Protein AF-0000000068220834 (afdb_homodimer)

pLDDT: mean 83.49, std 21.62, range [29.55, 98.81]

Sequence (216 aa):
MVLSLSLLPVWGQAASFDCQKARLSTEKQICAVRSLNDADVKLATTYRIVLKAVPMGTRGAEQETQVQWLQQRNRCGSNSACIAKMYQNRQVHLDNIIQCRVLSQGAFMVLSLSLLPVWGQAASFDCQKARLSTEKQICAVRSLNDADVKLATTYRIVLKAVPMGTRGAEQETQVQWLQQRNRCGSNSACIAKMYQNRQVHLDNIIQCRVLSQGAF

Structure (mmCIF, N/CA/C/O backbone):
data_AF-0000000068220834-model_v1
#
loop_
_entity.id
_entity.type
_entity.pdbx_description
1 polymer 'Lysozyme inhibitor LprI N-terminal domain-containing protein'
#
loop_
_atom_site.group_PDB
_atom_site.id
_atom_site.type_symbol
_atom_site.label_atom_id
_atom_site.label_alt_id
_atom_site.label_comp_id
_atom_site.label_asym_id
_atom_site.label_entity_id
_atom_site.label_seq_id
_atom_site.pdbx_PDB_ins_code
_atom_site.Cartn_x
_atom_site.Cartn_y
_atom_site.Cartn_z
_atom_site.occupancy
_atom_site.B_iso_or_equiv
_atom_site.auth_seq_id
_atom_site.auth_comp_id
_atom_site.auth_asym_id
_atom_site.auth_atom_id
_atom_site.pdbx_PDB_model_num
ATOM 1 N N . MET A 1 1 ? -11.398 -14.805 42.312 1 40.38 1 MET A N 1
ATOM 2 C CA . MET A 1 1 ? -12.117 -14.711 41.031 1 40.38 1 MET A CA 1
ATOM 3 C C . MET A 1 1 ? -11.273 -14 39.969 1 40.38 1 MET A C 1
ATOM 5 O O . MET A 1 1 ? -11.047 -12.789 40.062 1 40.38 1 MET A O 1
ATOM 9 N N . VAL A 1 2 ? -10.281 -14.773 39.344 1 38.72 2 VAL A N 1
ATOM 10 C CA . VAL A 1 2 ? -9.148 -14.297 38.562 1 38.72 2 VAL A CA 1
ATOM 11 C C . VAL A 1 2 ? -9.633 -13.844 37.188 1 38.72 2 VAL A C 1
ATOM 13 O O . VAL A 1 2 ? -10.266 -14.609 36.438 1 38.72 2 VAL A O 1
ATOM 16 N N . LEU A 1 3 ? -9.914 -12.508 36.969 1 40.5 3 LEU A N 1
ATOM 17 C CA . LEU A 1 3 ? -10.352 -11.867 35.75 1 40.5 3 LEU A CA 1
ATOM 18 C C . LEU A 1 3 ? -9.344 -12.094 34.625 1 40.5 3 LEU A C 1
ATOM 20 O O . LEU A 1 3 ? -8.203 -11.641 34.719 1 40.5 3 LEU A O 1
ATOM 24 N N . SER A 1 4 ? -9.391 -13.289 33.875 1 44.56 4 SER A N 1
ATOM 25 C CA . SER A 1 4 ? -8.547 -13.594 32.75 1 44.56 4 SER A CA 1
ATOM 26 C C . SER A 1 4 ? -8.75 -12.586 31.609 1 44.56 4 SER A C 1
ATOM 28 O O . SER A 1 4 ? -9.844 -12.492 31.047 1 44.56 4 SER A O 1
ATOM 30 N N . LEU A 1 5 ? -8.156 -11.43 31.656 1 42.94 5 LEU A N 1
ATOM 31 C CA . LEU A 1 5 ? -8.133 -10.477 30.547 1 42.94 5 LEU A CA 1
ATOM 32 C C . LEU A 1 5 ? -7.586 -11.117 29.281 1 42.94 5 LEU A C 1
ATOM 34 O O . LEU A 1 5 ? -6.391 -11.414 29.203 1 42.94 5 LEU A O 1
ATOM 38 N N . SER A 1 6 ? -8.391 -12 28.625 1 40 6 SER A N 1
ATOM 39 C CA . SER A 1 6 ? -7.973 -12.594 27.359 1 40 6 SER A CA 1
ATOM 40 C C . SER A 1 6 ? -7.629 -11.531 26.328 1 40 6 SER A C 1
ATOM 42 O O . SER A 1 6 ? -8.461 -10.688 26 1 40 6 SER A O 1
ATOM 44 N N . LEU A 1 7 ? -6.41 -11.102 26.234 1 38.12 7 LEU A N 1
ATOM 45 C CA . LEU A 1 7 ? -5.898 -10.258 25.156 1 38.12 7 LEU A CA 1
ATOM 46 C C . LEU A 1 7 ? -6.234 -10.852 23.797 1 38.12 7 LEU A C 1
ATOM 48 O O . LEU A 1 7 ? -5.746 -11.93 23.438 1 38.12 7 LEU A O 1
ATOM 52 N N . LEU A 1 8 ? -7.484 -10.672 23.406 1 34.03 8 LEU A N 1
ATOM 53 C CA . LEU A 1 8 ? -7.809 -11.055 22.047 1 34.03 8 LEU A CA 1
ATOM 54 C C . LEU A 1 8 ? -6.797 -10.469 21.062 1 34.03 8 LEU A C 1
ATOM 56 O O . LEU A 1 8 ? -6.355 -9.328 21.219 1 34.03 8 LEU A O 1
ATOM 60 N N . PRO A 1 9 ? -6.062 -11.258 20.281 1 36.19 9 PRO A N 1
ATOM 61 C CA . PRO A 1 9 ? -5.195 -10.727 19.219 1 36.19 9 PRO A CA 1
ATOM 62 C C . PRO A 1 9 ? -5.918 -9.75 18.297 1 36.19 9 PRO A C 1
ATOM 64 O O . PRO A 1 9 ? -7.062 -9.992 17.906 1 36.19 9 PRO A O 1
ATOM 67 N N . VAL A 1 10 ? -5.715 -8.469 18.562 1 32.84 10 VAL A N 1
ATOM 68 C CA . VAL A 1 10 ? -6.094 -7.422 17.625 1 32.84 10 VAL A CA 1
ATOM 69 C C . VAL A 1 10 ? -5.664 -7.809 16.203 1 32.84 10 VAL A C 1
ATOM 71 O O . VAL A 1 10 ? -4.473 -7.98 15.938 1 32.84 10 VAL A O 1
ATOM 74 N N . TRP A 1 11 ? -6.352 -8.672 15.539 1 30.11 11 TRP A N 1
ATOM 75 C CA . TRP A 1 11 ? -6.199 -8.922 14.109 1 30.11 11 TRP A CA 1
ATOM 76 C C . TRP A 1 11 ? -5.707 -7.676 13.391 1 30.11 11 TRP A C 1
ATOM 78 O O . TRP A 1 11 ? -5.703 -6.582 13.961 1 30.11 11 TRP A O 1
ATOM 88 N N . GLY A 1 12 ? -6.059 -7.641 11.961 1 33 12 GLY A N 1
ATOM 89 C CA . GLY A 1 12 ? -5.637 -7.09 10.68 1 33 12 GLY A CA 1
ATOM 90 C C . GLY A 1 12 ? -5.797 -5.586 10.594 1 33 12 GLY A C 1
ATOM 91 O O . GLY A 1 12 ? -6.891 -5.09 10.312 1 33 12 GLY A O 1
ATOM 92 N N . GLN A 1 13 ? -5.262 -4.922 11.43 1 35.72 13 GLN A N 1
ATOM 93 C CA . GLN A 1 13 ? -5.395 -3.477 11.273 1 35.72 13 GLN A CA 1
ATOM 94 C C . GLN A 1 13 ? -5.219 -3.061 9.82 1 35.72 13 GLN A C 1
ATOM 96 O O . GLN A 1 13 ? -4.199 -3.369 9.195 1 35.72 13 GLN A O 1
ATOM 101 N N . ALA A 1 14 ? -6.449 -3.166 8.938 1 42.25 14 ALA A N 1
ATOM 102 C CA . ALA A 1 14 ? -6.84 -2.807 7.574 1 42.25 14 ALA A CA 1
ATOM 103 C C . ALA A 1 14 ? -6.156 -1.519 7.129 1 42.25 14 ALA A C 1
ATOM 105 O O . ALA A 1 14 ? -5.508 -1.482 6.082 1 42.25 14 ALA A O 1
ATOM 106 N N . ALA A 1 15 ? -6.844 -0.318 7.426 1 50.06 15 ALA A N 1
ATOM 107 C CA . ALA A 1 15 ? -6.293 0.988 7.07 1 50.06 15 ALA A CA 1
ATOM 108 C C . ALA A 1 15 ? -4.977 1.244 7.801 1 50.06 15 ALA A C 1
ATOM 110 O O . ALA A 1 15 ? -4.641 0.537 8.75 1 50.06 15 ALA A O 1
ATOM 111 N N . SER A 1 16 ? -4.09 2.027 7.125 1 64.81 16 SER A N 1
ATOM 112 C CA . SER A 1 16 ? -2.889 2.352 7.887 1 64.81 16 SER A CA 1
ATOM 113 C C . SER A 1 16 ? -3.205 2.549 9.367 1 64.81 16 SER A C 1
ATOM 115 O O . SER A 1 16 ? -2.312 2.48 10.211 1 64.81 16 SER A O 1
ATOM 117 N N . PHE A 1 17 ? -4.648 2.674 9.633 1 71.81 17 PHE A N 1
ATOM 118 C CA . PHE A 1 17 ? -5.094 2.764 11.023 1 71.81 17 PHE A CA 1
ATOM 119 C C . PHE A 1 17 ? -6.336 1.909 11.25 1 71.81 17 PHE A C 1
ATOM 121 O O . PHE A 1 17 ? -6.945 1.428 10.289 1 71.81 17 PHE A O 1
ATOM 128 N N . ASP A 1 18 ? -6.621 1.638 12.508 1 80.44 18 ASP A N 1
ATOM 129 C CA . ASP A 1 18 ? -7.785 0.854 12.914 1 80.44 18 ASP A CA 1
ATOM 130 C C . ASP A 1 18 ? -9.07 1.674 12.789 1 80.44 18 ASP A C 1
ATOM 132 O O . ASP A 1 18 ? -9.32 2.564 13.602 1 80.44 18 ASP A O 1
ATOM 136 N N . CYS A 1 19 ? -9.883 1.25 11.859 1 87.62 19 CYS A N 1
ATOM 137 C CA . CYS A 1 19 ? -11.102 2.002 11.586 1 87.62 19 CYS A CA 1
ATOM 138 C C . CYS A 1 19 ? -12.07 1.912 12.766 1 87.62 19 CYS A C 1
ATOM 140 O O . CYS A 1 19 ? -12.93 2.781 12.93 1 87.62 19 CYS A O 1
ATOM 142 N N . GLN A 1 20 ? -12.008 0.888 13.547 1 83.12 20 GLN A N 1
ATOM 143 C CA . GLN A 1 20 ? -12.883 0.734 14.703 1 83.12 20 GLN A CA 1
ATOM 144 C C . GLN A 1 20 ? -12.547 1.76 15.781 1 83.12 20 GLN A C 1
ATOM 146 O O . GLN A 1 20 ? -13.352 2.012 16.672 1 83.12 20 GLN A O 1
ATOM 151 N N . LYS A 1 21 ? -11.391 2.383 15.555 1 86.75 21 LYS A N 1
ATOM 152 C CA . LYS A 1 21 ? -10.945 3.359 16.547 1 86.75 21 LYS A CA 1
ATOM 153 C C . LYS A 1 21 ? -10.953 4.77 15.969 1 86.75 21 LYS A C 1
ATOM 155 O O . LYS A 1 21 ? -10.43 5.703 16.578 1 86.75 21 LYS A O 1
ATOM 160 N N . ALA A 1 22 ? -11.562 4.832 14.836 1 87.62 22 ALA A N 1
ATOM 161 C CA . ALA A 1 22 ? -11.578 6.137 14.18 1 87.62 22 ALA A CA 1
ATOM 162 C C . ALA A 1 22 ? -12.414 7.141 14.984 1 87.62 22 ALA A C 1
ATOM 164 O O . ALA A 1 22 ? -13.562 6.863 15.328 1 87.62 22 ALA A O 1
ATOM 165 N N . ARG A 1 23 ? -11.875 8.297 15.344 1 90 23 ARG A N 1
ATOM 166 C CA . ARG A 1 23 ? -12.57 9.305 16.125 1 90 23 ARG A CA 1
ATOM 167 C C . ARG A 1 23 ? -12.734 10.602 15.336 1 90 23 ARG A C 1
ATOM 169 O O . ARG A 1 23 ? -13.805 11.219 15.367 1 90 23 ARG A O 1
ATOM 176 N N . LEU A 1 24 ? -11.672 10.969 14.57 1 94.75 24 LEU A N 1
ATOM 177 C CA . LEU A 1 24 ? -11.727 12.195 13.781 1 94.75 24 LEU A CA 1
ATOM 178 C C . LEU A 1 24 ? -12.625 12.023 12.562 1 94.75 24 LEU A C 1
ATOM 180 O O . LEU A 1 24 ? -12.711 10.93 12 1 94.75 24 LEU A O 1
ATOM 184 N N . SER A 1 25 ? -13.32 13.094 12.203 1 96.69 25 SER A N 1
ATOM 185 C CA . SER A 1 25 ? -14.18 13.055 11.023 1 96.69 25 SER A CA 1
ATOM 186 C C . SER A 1 25 ? -13.406 12.609 9.789 1 96.69 25 SER A C 1
ATOM 188 O O . SER A 1 25 ? -13.938 11.883 8.945 1 96.69 25 SER A O 1
ATOM 190 N N . THR A 1 26 ? -12.164 13.047 9.68 1 97.25 26 THR A N 1
ATOM 191 C CA . THR A 1 26 ? -11.328 12.664 8.555 1 97.25 26 THR A CA 1
ATOM 192 C C . THR A 1 26 ? -11.102 11.156 8.539 1 97.25 26 THR A C 1
ATOM 194 O O . THR A 1 26 ? -11.242 10.508 7.496 1 97.25 26 THR A O 1
ATOM 197 N N . GLU A 1 27 ? -10.773 10.594 9.68 1 95.06 27 GLU A N 1
ATOM 198 C CA . GLU A 1 27 ? -10.531 9.156 9.781 1 95.06 27 GLU A CA 1
ATOM 199 C C . GLU A 1 27 ? -11.789 8.359 9.453 1 95.06 27 GLU A C 1
ATOM 201 O O . GLU A 1 27 ? -11.727 7.34 8.758 1 95.06 27 GLU A O 1
ATOM 206 N N . LYS A 1 28 ? -12.914 8.773 9.93 1 96 28 LYS A N 1
ATOM 207 C CA . LYS A 1 28 ? -14.18 8.117 9.625 1 96 28 LYS A CA 1
ATOM 208 C C . LYS A 1 28 ? -14.469 8.148 8.125 1 96 28 LYS A C 1
ATOM 210 O O . LYS A 1 28 ? -14.938 7.156 7.555 1 96 28 LYS A O 1
ATOM 215 N N . GLN A 1 29 ? -14.203 9.312 7.555 1 96.25 29 GLN A N 1
ATOM 216 C CA . GLN A 1 29 ? -14.43 9.445 6.121 1 96.25 29 GLN A CA 1
ATOM 217 C C . GLN A 1 29 ? -13.484 8.531 5.332 1 96.25 29 GLN A C 1
ATOM 219 O O . GLN A 1 29 ? -13.898 7.914 4.348 1 96.25 29 GLN A O 1
ATOM 224 N N . ILE A 1 30 ? -12.227 8.445 5.723 1 96.12 30 ILE A N 1
ATOM 225 C CA . ILE A 1 30 ? -11.258 7.555 5.098 1 96.12 30 ILE A CA 1
ATOM 226 C C . ILE A 1 30 ? -11.75 6.113 5.191 1 96.12 30 ILE A C 1
ATOM 228 O O . ILE A 1 30 ? -11.68 5.363 4.215 1 96.12 30 ILE A O 1
ATOM 232 N N . CYS A 1 31 ? -12.289 5.793 6.305 1 94.5 31 CYS A N 1
ATOM 233 C CA . CYS A 1 31 ? -12.781 4.441 6.52 1 94.5 31 CYS A CA 1
ATOM 234 C C . CYS A 1 31 ? -14.023 4.176 5.672 1 94.5 31 CYS A C 1
ATOM 236 O O . CYS A 1 31 ? -14.258 3.043 5.25 1 94.5 31 CYS A O 1
ATOM 238 N N . ALA A 1 32 ? -14.773 5.16 5.398 1 92.69 32 ALA A N 1
ATOM 239 C CA . ALA A 1 32 ? -16.078 5.008 4.742 1 92.69 32 ALA A CA 1
ATOM 240 C C . ALA A 1 32 ? -15.914 4.965 3.223 1 92.69 32 ALA A C 1
ATOM 242 O O . ALA A 1 32 ? -16.781 4.453 2.516 1 92.69 32 ALA A O 1
ATOM 243 N N . VAL A 1 33 ? -14.859 5.559 2.758 1 93.44 33 VAL A N 1
ATOM 244 C CA . VAL A 1 33 ? -14.656 5.688 1.319 1 93.44 33 VAL A CA 1
ATOM 245 C C . VAL A 1 33 ? -13.484 4.809 0.888 1 93.44 33 VAL A C 1
ATOM 247 O O . VAL A 1 33 ? -12.336 5.062 1.261 1 93.44 33 VAL A O 1
ATOM 250 N N . ARG A 1 34 ? -13.773 3.91 0.079 1 91.5 34 ARG A N 1
ATOM 251 C CA . ARG A 1 34 ? -12.789 2.9 -0.289 1 91.5 34 ARG A CA 1
ATOM 252 C C . ARG A 1 34 ? -11.555 3.543 -0.913 1 91.5 34 ARG A C 1
ATOM 254 O O . ARG A 1 34 ? -10.422 3.176 -0.584 1 91.5 34 ARG A O 1
ATOM 261 N N . SER A 1 35 ? -11.797 4.438 -1.859 1 93.19 35 SER A N 1
ATOM 262 C CA . SER A 1 35 ? -10.664 5.043 -2.549 1 93.19 35 SER A CA 1
ATOM 263 C C . SER A 1 35 ? -9.773 5.812 -1.578 1 93.19 35 SER A C 1
ATOM 265 O O . SER A 1 35 ? -8.555 5.883 -1.763 1 93.19 35 SER A O 1
ATOM 267 N N . LEU A 1 36 ? -10.336 6.398 -0.595 1 95.25 36 LEU A N 1
ATOM 268 C CA . LEU A 1 36 ? -9.555 7.09 0.427 1 95.25 36 LEU A CA 1
ATOM 269 C C . LEU A 1 36 ? -8.812 6.094 1.311 1 95.25 36 LEU A C 1
ATOM 271 O O . LEU A 1 36 ? -7.66 6.316 1.673 1 95.25 36 LEU A O 1
ATOM 275 N N . ASN A 1 37 ? -9.492 5.008 1.647 1 94.5 37 ASN A N 1
ATOM 276 C CA . ASN A 1 37 ? -8.82 3.939 2.383 1 94.5 37 ASN A CA 1
ATOM 277 C C . ASN A 1 37 ? -7.625 3.391 1.608 1 94.5 37 ASN A C 1
ATOM 279 O O . ASN A 1 37 ? -6.559 3.17 2.18 1 94.5 37 ASN A O 1
ATOM 283 N N . ASP A 1 38 ? -7.809 3.176 0.365 1 95.06 38 ASP A N 1
ATOM 284 C CA . ASP A 1 38 ? -6.723 2.676 -0.473 1 95.06 38 ASP A CA 1
ATOM 285 C C . ASP A 1 38 ? -5.551 3.652 -0.496 1 95.06 38 ASP A C 1
ATOM 287 O O . ASP A 1 38 ? -4.391 3.24 -0.413 1 95.06 38 ASP A O 1
ATOM 291 N N . ALA A 1 39 ? -5.887 4.922 -0.657 1 96.06 39 ALA A N 1
ATOM 292 C CA . ALA A 1 39 ? -4.844 5.945 -0.647 1 96.06 39 ALA A CA 1
ATOM 293 C C . ALA A 1 39 ? -4.098 5.949 0.683 1 96.06 39 ALA A C 1
ATOM 295 O O . ALA A 1 39 ? -2.879 6.152 0.717 1 96.06 39 ALA A O 1
ATOM 296 N N . ASP A 1 40 ? -4.801 5.703 1.69 1 96.19 40 ASP A N 1
ATOM 297 C CA . ASP A 1 40 ? -4.207 5.652 3.023 1 96.19 40 ASP A CA 1
ATOM 298 C C . ASP A 1 40 ? -3.238 4.48 3.146 1 96.19 40 ASP A C 1
ATOM 300 O O . ASP A 1 40 ? -2.115 4.645 3.627 1 96.19 40 ASP A O 1
ATOM 304 N N . VAL A 1 41 ? -3.654 3.344 2.732 1 95.81 41 VAL A N 1
ATOM 305 C CA . VAL A 1 41 ? -2.828 2.145 2.816 1 95.81 41 VAL A CA 1
ATOM 306 C C . VAL A 1 41 ? -1.61 2.293 1.905 1 95.81 41 VAL A C 1
ATOM 308 O O . VAL A 1 41 ? -0.491 1.951 2.295 1 95.81 41 VAL A O 1
ATOM 311 N N . LYS A 1 42 ? -1.853 2.783 0.729 1 96.94 42 LYS A N 1
ATOM 312 C CA . LYS A 1 42 ? -0.749 3.025 -0.196 1 96.94 42 LYS A CA 1
ATOM 313 C C . LYS A 1 42 ? 0.289 3.959 0.417 1 96.94 42 LYS A C 1
ATOM 315 O O . LYS A 1 42 ? 1.487 3.67 0.388 1 96.94 42 LYS A O 1
ATOM 320 N N . LEU A 1 43 ? -0.134 5.039 0.95 1 97.5 43 LEU A N 1
ATOM 321 C CA . LEU A 1 43 ? 0.761 6.031 1.531 1 97.5 43 LEU A CA 1
ATOM 322 C C . LEU A 1 43 ? 1.513 5.457 2.727 1 97.5 43 LEU A C 1
ATOM 324 O O . LEU A 1 43 ? 2.727 5.637 2.848 1 97.5 43 LEU A O 1
ATOM 328 N N . ALA A 1 44 ? 0.757 4.824 3.611 1 96.69 44 ALA A N 1
ATOM 329 C CA . ALA A 1 44 ? 1.386 4.238 4.793 1 96.69 44 ALA A CA 1
ATOM 330 C C . ALA A 1 44 ? 2.463 3.23 4.402 1 96.69 44 ALA A C 1
ATOM 332 O O . ALA A 1 44 ? 3.533 3.188 5.012 1 96.69 44 ALA A O 1
ATOM 333 N N . THR A 1 45 ? 2.176 2.434 3.434 1 95.88 45 THR A N 1
ATOM 334 C CA . THR A 1 45 ? 3.121 1.434 2.951 1 95.88 45 THR A CA 1
ATOM 335 C C . THR A 1 45 ? 4.371 2.102 2.381 1 95.88 45 THR A C 1
ATOM 337 O O . THR A 1 45 ? 5.492 1.734 2.73 1 95.88 45 THR A O 1
ATOM 340 N N . THR A 1 46 ? 4.195 3.066 1.514 1 96.25 46 THR A N 1
ATOM 341 C CA . THR A 1 46 ? 5.301 3.809 0.917 1 96.25 46 THR A CA 1
ATOM 342 C C . THR A 1 46 ? 6.129 4.504 1.992 1 96.25 46 THR A C 1
ATOM 344 O O . THR A 1 46 ? 7.363 4.465 1.954 1 96.25 46 THR A O 1
ATOM 347 N N . TYR A 1 47 ? 5.453 5.141 2.947 1 96.31 47 TYR A N 1
ATOM 348 C CA . TYR A 1 47 ? 6.113 5.867 4.023 1 96.31 47 TYR A CA 1
ATOM 349 C C . TYR A 1 47 ? 7.012 4.938 4.84 1 96.31 47 TYR A C 1
ATOM 351 O O . TYR A 1 47 ? 8.148 5.289 5.16 1 96.31 47 TYR A O 1
ATOM 359 N N . ARG A 1 48 ? 6.523 3.75 5.125 1 94.62 48 ARG A N 1
ATOM 360 C CA . ARG A 1 48 ? 7.312 2.781 5.879 1 94.62 48 ARG A CA 1
ATOM 361 C C . ARG A 1 48 ? 8.578 2.395 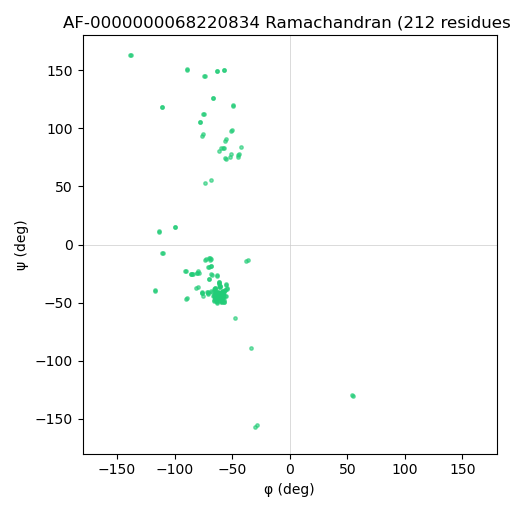5.113 1 94.62 48 ARG A C 1
ATOM 363 O O . ARG A 1 48 ? 9.648 2.25 5.707 1 94.62 48 ARG A O 1
ATOM 370 N N . ILE A 1 49 ? 8.492 2.227 3.885 1 93.12 49 ILE A N 1
ATOM 371 C CA . ILE A 1 49 ? 9.633 1.851 3.057 1 93.12 49 ILE A CA 1
ATOM 372 C C . ILE A 1 49 ? 10.602 3.025 2.951 1 93.12 49 ILE A C 1
ATOM 374 O O . ILE A 1 49 ? 11.82 2.844 3.039 1 93.12 49 ILE A O 1
ATOM 378 N N . VAL A 1 50 ? 10.086 4.234 2.771 1 93.19 50 VAL A N 1
ATOM 379 C CA . VAL A 1 50 ? 10.898 5.445 2.717 1 93.19 50 VAL A CA 1
ATOM 380 C C . VAL A 1 50 ? 11.734 5.566 3.99 1 93.19 50 VAL A C 1
ATOM 382 O O . VAL A 1 50 ? 12.93 5.871 3.93 1 93.19 50 VAL A O 1
ATOM 385 N N . LEU A 1 51 ? 11.117 5.312 5.18 1 92.19 51 LEU A N 1
ATOM 386 C CA . LEU A 1 51 ? 11.828 5.453 6.445 1 92.19 51 LEU A CA 1
ATOM 387 C C . LEU A 1 51 ? 12.992 4.473 6.527 1 92.19 51 LEU A C 1
ATOM 389 O O . LEU A 1 51 ? 14 4.75 7.184 1 92.19 51 LEU A O 1
ATOM 393 N N . LYS A 1 52 ? 12.836 3.393 5.809 1 87.25 52 LYS A N 1
ATOM 394 C CA . LYS A 1 52 ? 13.906 2.402 5.781 1 87.25 52 LYS A CA 1
ATOM 395 C C . LYS A 1 52 ? 14.961 2.764 4.738 1 87.25 52 LYS A C 1
ATOM 397 O O . LYS A 1 52 ? 16.109 2.355 4.852 1 87.25 52 LYS A O 1
ATOM 402 N N . ALA A 1 53 ? 14.602 3.488 3.752 1 84.62 53 ALA A N 1
ATOM 403 C CA . ALA A 1 53 ? 15.461 3.754 2.6 1 84.62 53 ALA A CA 1
ATOM 404 C C . ALA A 1 53 ? 16.297 5.02 2.812 1 84.62 53 ALA A C 1
ATOM 406 O O . ALA A 1 53 ? 17.328 5.207 2.162 1 84.62 53 ALA A O 1
ATOM 407 N N . VAL A 1 54 ? 15.859 5.883 3.65 1 86.69 54 VAL A N 1
ATOM 408 C CA . VAL A 1 54 ? 16.562 7.152 3.824 1 86.69 54 VAL A CA 1
ATOM 409 C C . VAL A 1 54 ? 17.641 7.008 4.898 1 86.69 54 VAL A C 1
ATOM 411 O O . VAL A 1 54 ? 17.5 6.18 5.805 1 86.69 54 VAL A O 1
ATOM 414 N N . PRO A 1 55 ? 18.734 7.855 4.73 1 85.38 55 PRO A N 1
ATOM 415 C CA . PRO A 1 55 ? 19.75 7.852 5.781 1 85.38 55 PRO A CA 1
ATOM 416 C C . PRO A 1 55 ? 19.188 8.188 7.156 1 85.38 55 PRO A C 1
ATOM 418 O O . PRO A 1 55 ? 18.25 8.984 7.266 1 85.38 55 PRO A O 1
ATOM 421 N N . MET A 1 56 ? 19.781 7.66 8.195 1 86 56 MET A N 1
ATOM 422 C CA . MET A 1 56 ? 19.344 7.863 9.578 1 86 56 MET A CA 1
ATOM 423 C C . MET A 1 56 ? 19.266 9.352 9.906 1 86 56 MET A C 1
ATOM 425 O O . MET A 1 56 ? 18.375 9.781 10.641 1 86 56 MET A O 1
ATOM 429 N N . GLY A 1 57 ? 20.188 10.094 9.312 1 89 57 GLY A N 1
ATOM 430 C CA . GLY A 1 57 ? 20.25 11.523 9.602 1 89 57 GLY A CA 1
ATOM 431 C C . GLY A 1 57 ? 19.062 12.297 9.07 1 89 57 GLY A C 1
ATOM 432 O O . GLY A 1 57 ? 18.797 13.414 9.516 1 89 57 GLY A O 1
ATOM 433 N N . THR A 1 58 ? 18.312 11.719 8.094 1 90.88 58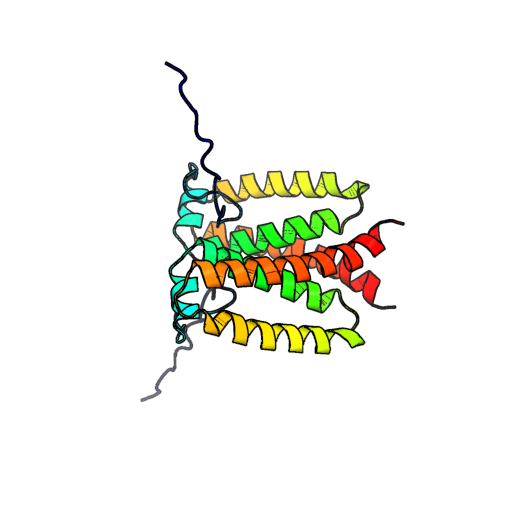 THR A N 1
ATOM 434 C CA . THR A 1 58 ? 17.188 12.43 7.488 1 90.88 58 THR A CA 1
ATOM 435 C C . THR A 1 58 ? 15.859 11.812 7.91 1 90.88 58 THR A C 1
ATOM 437 O O . THR A 1 58 ? 14.797 12.352 7.605 1 90.88 58 THR A O 1
ATOM 440 N N . ARG A 1 59 ? 15.914 10.766 8.555 1 93.69 59 ARG A N 1
ATOM 441 C CA . ARG A 1 59 ? 14.711 10.039 8.953 1 93.69 59 ARG A CA 1
ATOM 442 C C . ARG A 1 59 ? 13.844 10.883 9.875 1 93.69 59 ARG A C 1
ATOM 444 O O . ARG A 1 59 ? 12.617 10.898 9.742 1 93.69 59 ARG A O 1
ATOM 451 N N . GLY A 1 60 ? 14.469 11.547 10.844 1 94.88 60 GLY A N 1
ATOM 452 C CA . GLY A 1 60 ? 13.742 12.406 11.766 1 94.88 60 GLY A CA 1
ATOM 453 C C . GLY A 1 60 ? 12.977 13.516 11.07 1 94.88 60 GLY A C 1
ATOM 454 O O . GLY A 1 60 ? 11.828 13.797 11.414 1 94.88 60 GLY A O 1
ATOM 455 N N . ALA A 1 61 ? 13.648 14.109 10.141 1 96.06 61 ALA A N 1
ATOM 456 C CA . ALA A 1 61 ? 12.992 15.18 9.383 1 96.06 61 ALA A CA 1
ATOM 457 C C . ALA A 1 61 ? 11.781 14.656 8.633 1 96.06 61 ALA A C 1
ATOM 459 O O . ALA A 1 61 ? 10.742 15.328 8.57 1 96.06 61 ALA A O 1
ATOM 460 N N . GLU A 1 62 ? 11.938 13.461 8.039 1 95.88 62 GLU A N 1
ATOM 461 C CA . GLU A 1 62 ? 10.805 12.875 7.328 1 95.88 62 GLU A CA 1
ATOM 462 C C . GLU A 1 62 ? 9.664 12.539 8.281 1 95.88 62 GLU A C 1
ATOM 464 O O . GLU A 1 62 ? 8.492 12.695 7.938 1 95.88 62 GLU A O 1
ATOM 469 N N . GLN A 1 63 ? 10.016 12.086 9.461 1 97.56 63 GLN A N 1
ATOM 470 C CA . GLN A 1 63 ? 9.008 11.797 10.469 1 97.56 63 GLN A CA 1
ATOM 471 C C . GLN A 1 63 ? 8.273 13.062 10.891 1 97.56 63 GLN A C 1
ATOM 473 O O . GLN A 1 63 ? 7.047 13.055 11.047 1 97.56 63 GLN A O 1
ATOM 478 N N . GLU A 1 64 ? 8.969 14.141 11.094 1 97.5 64 GLU A N 1
ATOM 479 C CA . GLU A 1 64 ? 8.352 15.414 11.438 1 97.5 64 GLU A CA 1
ATOM 480 C C . GLU A 1 64 ? 7.438 15.898 10.32 1 97.5 64 GLU A C 1
ATOM 482 O O . GLU A 1 64 ? 6.328 16.375 10.578 1 97.5 64 GLU A O 1
ATOM 487 N N . THR A 1 65 ? 7.895 15.758 9.086 1 97.62 65 THR A N 1
ATOM 488 C CA . THR A 1 65 ? 7.082 16.141 7.93 1 97.62 65 THR A CA 1
ATOM 489 C C . THR A 1 65 ? 5.789 15.328 7.895 1 97.62 65 THR A C 1
ATOM 491 O O . THR A 1 65 ? 4.723 15.867 7.586 1 97.62 65 THR A O 1
ATOM 494 N N . GLN A 1 66 ? 5.898 14.039 8.172 1 97.75 66 GLN A N 1
ATOM 495 C CA . GLN A 1 66 ? 4.73 13.164 8.172 1 97.75 66 GLN A CA 1
ATOM 496 C C . GLN A 1 66 ? 3.711 13.617 9.219 1 97.75 66 GLN A C 1
ATOM 498 O O . GLN A 1 66 ? 2.51 13.664 8.938 1 97.75 66 GLN A O 1
ATOM 503 N N . VAL A 1 67 ? 4.156 13.992 10.398 1 97.62 67 VAL A N 1
ATOM 504 C CA . VAL A 1 67 ? 3.287 14.43 11.484 1 97.62 67 VAL A CA 1
ATOM 505 C C . VAL A 1 67 ? 2.566 15.711 11.078 1 97.62 67 VAL A C 1
ATOM 507 O O . VAL A 1 67 ? 1.354 15.836 11.266 1 97.62 67 VAL A O 1
ATOM 510 N N . GLN A 1 68 ? 3.311 16.641 10.555 1 98.12 68 GLN A N 1
ATOM 511 C CA . GLN A 1 68 ? 2.719 17.891 10.109 1 98.12 68 GLN A CA 1
ATOM 512 C C . GLN A 1 68 ? 1.688 17.656 9.008 1 98.12 68 GLN A C 1
ATOM 514 O O . GLN A 1 68 ? 0.629 18.297 8.992 1 98.12 68 GLN A O 1
ATOM 519 N N . TRP A 1 69 ? 2.055 16.797 8.086 1 98.44 69 TRP A N 1
ATOM 520 C CA . TRP A 1 69 ? 1.136 16.469 7 1 98.44 69 TRP A CA 1
ATOM 521 C C . TRP A 1 69 ? -0.155 15.859 7.539 1 98.44 69 TRP A C 1
ATOM 523 O O . TRP A 1 69 ? -1.248 16.203 7.078 1 98.44 69 TRP A O 1
ATOM 533 N N . LEU A 1 70 ? -0.077 14.914 8.5 1 97.5 70 LEU A N 1
ATOM 534 C CA . LEU A 1 70 ? -1.259 14.289 9.086 1 97.5 70 LEU A CA 1
ATOM 535 C C . LEU A 1 70 ? -2.174 15.344 9.703 1 97.5 70 LEU A C 1
ATOM 537 O O . LEU A 1 70 ? -3.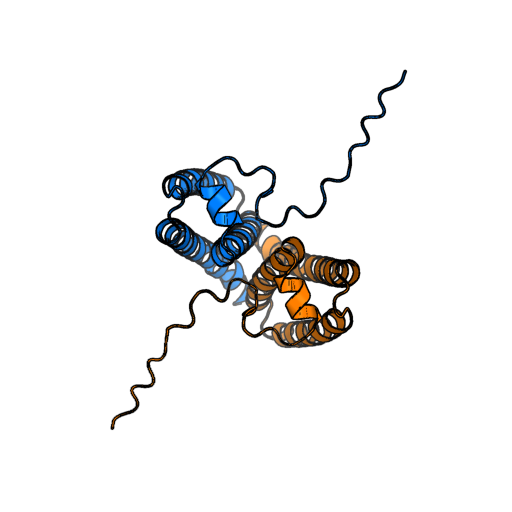4 15.234 9.609 1 97.5 70 LEU A O 1
ATOM 541 N N . GLN A 1 71 ? -1.617 16.328 10.352 1 97.5 71 GLN A N 1
ATOM 542 C CA . GLN A 1 71 ? -2.406 17.422 10.922 1 97.5 71 GLN A CA 1
ATOM 543 C C . GLN A 1 71 ? -3.135 18.203 9.836 1 97.5 71 GLN A C 1
ATOM 545 O O . GLN A 1 71 ? -4.305 18.547 9.992 1 97.5 71 GLN A O 1
ATOM 550 N N . GLN A 1 72 ? -2.441 18.453 8.734 1 98.44 72 GLN A N 1
ATOM 551 C CA . GLN A 1 72 ? -3.055 19.156 7.613 1 98.44 72 GLN A CA 1
ATOM 552 C C . GLN A 1 72 ? -4.164 18.328 6.977 1 98.44 72 GLN A C 1
ATOM 554 O O . GLN A 1 72 ? -5.234 18.844 6.664 1 98.44 72 GLN A O 1
ATOM 559 N N . ARG A 1 73 ? -3.924 17 6.766 1 98.06 73 ARG A N 1
ATOM 560 C CA . ARG A 1 73 ? -4.953 16.125 6.219 1 98.06 73 ARG A CA 1
ATOM 561 C C . ARG A 1 73 ? -6.215 16.156 7.074 1 98.06 73 ARG A C 1
ATOM 563 O O . ARG A 1 73 ? -7.328 16.172 6.547 1 98.06 73 ARG A O 1
ATOM 570 N N . ASN A 1 74 ? -6.004 16.203 8.375 1 97.44 74 ASN A N 1
ATOM 571 C CA . ASN A 1 74 ? -7.125 16.125 9.305 1 97.44 74 ASN A CA 1
ATOM 572 C C . ASN A 1 74 ? -7.965 17.406 9.273 1 97.44 74 ASN A C 1
ATOM 574 O O . ASN A 1 74 ? -9.117 17.406 9.711 1 97.44 74 ASN A O 1
ATOM 578 N N . ARG A 1 75 ? -7.414 18.484 8.789 1 98.44 75 ARG A N 1
ATOM 579 C CA . ARG A 1 75 ? -8.172 19.719 8.664 1 98.44 75 ARG A CA 1
ATOM 580 C C . ARG A 1 75 ? -9.234 19.609 7.578 1 98.44 75 ARG A C 1
ATOM 582 O O . ARG A 1 75 ? -10.141 20.438 7.5 1 98.44 75 ARG A O 1
ATOM 589 N N . CYS A 1 76 ? -9.141 18.547 6.773 1 98.75 76 CYS A N 1
ATOM 590 C CA . CYS A 1 76 ? -10.086 18.344 5.68 1 98.75 76 CYS A CA 1
ATOM 591 C C . CYS A 1 76 ? -11.445 17.906 6.211 1 98.75 76 CYS A C 1
ATOM 593 O O . CYS A 1 76 ? -12.445 17.969 5.492 1 98.75 76 CYS A O 1
ATOM 595 N N . GLY A 1 77 ? -11.477 17.531 7.48 1 97.88 77 GLY A N 1
ATOM 596 C CA . GLY A 1 77 ? -12.734 16.984 7.984 1 97.88 77 GLY A CA 1
ATOM 597 C C . GLY A 1 77 ? -13.25 15.82 7.164 1 97.88 77 GLY A C 1
ATOM 598 O O . GLY A 1 77 ? -12.516 14.867 6.895 1 97.88 77 GLY A O 1
ATOM 599 N N . SER A 1 78 ? -14.523 15.859 6.777 1 98.19 78 SER A N 1
ATOM 600 C CA . SER A 1 78 ? -15.109 14.75 6.043 1 98.19 78 SER A CA 1
ATOM 601 C C . SER A 1 78 ? -15.148 15.031 4.543 1 98.19 78 SER A C 1
ATOM 603 O O . SER A 1 78 ? -15.844 14.344 3.795 1 98.19 78 SER A O 1
ATOM 605 N N . ASN A 1 79 ? -14.398 16.031 4.105 1 98.62 79 ASN A N 1
ATOM 606 C CA . ASN A 1 79 ? -14.375 16.391 2.691 1 98.62 79 ASN A CA 1
ATOM 607 C C . ASN A 1 79 ? -13.516 15.438 1.879 1 98.62 79 ASN A C 1
ATOM 609 O O . ASN A 1 79 ? -12.289 15.562 1.857 1 98.62 79 ASN A O 1
ATOM 613 N N . SER A 1 80 ? -14.141 14.602 1.144 1 98.25 80 SER A N 1
ATOM 614 C CA . SER A 1 80 ? -13.438 13.547 0.427 1 98.25 80 SER A CA 1
ATOM 615 C C . SER A 1 80 ? -12.461 14.125 -0.59 1 98.25 80 SER A C 1
ATOM 617 O O . SER A 1 80 ? -11.352 13.617 -0.751 1 98.25 80 SER A O 1
ATOM 619 N N . ALA A 1 81 ? -12.914 15.141 -1.28 1 98.56 81 ALA A N 1
ATOM 620 C CA . ALA A 1 81 ? -12.047 15.734 -2.301 1 98.56 81 ALA A CA 1
ATOM 621 C C . ALA A 1 81 ? -10.797 16.344 -1.677 1 98.56 81 ALA A C 1
ATOM 623 O O . ALA A 1 81 ? -9.695 16.203 -2.221 1 98.56 81 ALA A O 1
ATOM 624 N N . CYS A 1 82 ? -10.961 17.031 -0.595 1 98.81 82 CYS A N 1
ATOM 625 C CA . CYS A 1 82 ? -9.836 17.609 0.14 1 98.81 82 CYS A CA 1
ATOM 626 C C . CYS A 1 82 ? -8.898 16.516 0.641 1 98.81 82 CYS A C 1
ATOM 628 O O . CYS A 1 82 ? -7.684 16.609 0.466 1 98.81 82 CYS A O 1
ATOM 630 N N . ILE A 1 83 ? -9.406 15.438 1.215 1 98.62 83 ILE A N 1
ATOM 631 C CA . ILE A 1 83 ? -8.617 14.32 1.738 1 98.62 83 ILE A CA 1
ATOM 632 C C . ILE A 1 83 ? -7.848 13.656 0.6 1 98.62 83 ILE A C 1
ATOM 634 O O . ILE A 1 83 ? -6.652 13.383 0.725 1 98.62 83 ILE A O 1
ATOM 638 N N . ALA A 1 84 ? -8.523 13.422 -0.524 1 98.56 84 ALA A N 1
ATOM 639 C CA . ALA A 1 84 ? -7.891 12.781 -1.676 1 98.56 84 ALA A CA 1
ATOM 640 C C . ALA A 1 84 ? -6.711 13.602 -2.186 1 98.56 84 ALA A C 1
ATOM 642 O O . ALA A 1 84 ? -5.656 13.055 -2.51 1 98.56 84 ALA A O 1
ATOM 643 N N . LYS A 1 85 ? -6.969 14.859 -2.23 1 98.62 85 LYS A N 1
ATOM 644 C CA . LYS A 1 85 ? -5.91 15.742 -2.709 1 98.62 85 LYS A CA 1
ATOM 645 C C . LYS A 1 85 ? -4.703 15.711 -1.775 1 98.62 85 LYS A C 1
ATOM 647 O O . LYS A 1 85 ? -3.559 15.695 -2.234 1 98.62 85 LYS A O 1
ATOM 652 N N . MET A 1 86 ? -4.949 15.734 -0.479 1 98.62 86 MET A N 1
ATOM 653 C CA . MET A 1 86 ? -3.854 15.648 0.484 1 98.62 86 MET A CA 1
ATOM 654 C C . MET A 1 86 ? -3.055 14.359 0.286 1 98.62 86 MET A C 1
ATOM 656 O O . MET A 1 86 ? -1.823 14.383 0.278 1 98.62 86 MET A O 1
ATOM 660 N N . TYR A 1 87 ? -3.717 13.273 0.09 1 98.12 87 TYR A N 1
ATOM 661 C CA . TYR A 1 87 ? -3.039 12 -0.119 1 98.12 87 TYR A CA 1
ATOM 662 C C . TYR A 1 87 ? -2.236 12.016 -1.414 1 98.12 87 TYR A C 1
ATOM 664 O O . TYR A 1 87 ? -1.1 11.539 -1.452 1 98.12 87 TYR A O 1
ATOM 672 N N . GLN A 1 88 ? -2.85 12.5 -2.432 1 98.31 88 GLN A N 1
ATOM 673 C CA . GLN A 1 88 ? -2.164 12.531 -3.721 1 98.31 88 GLN A CA 1
ATOM 674 C C . GLN A 1 88 ? -0.86 13.32 -3.631 1 98.31 88 GLN A C 1
ATOM 676 O O . GLN A 1 88 ? 0.187 12.852 -4.082 1 98.31 88 GLN A O 1
ATOM 681 N N . ASN A 1 89 ? -0.929 14.453 -3.025 1 98.44 89 ASN A N 1
ATOM 682 C CA . ASN A 1 89 ? 0.245 15.312 -2.914 1 98.44 89 ASN A CA 1
ATOM 683 C C . ASN A 1 89 ? 1.342 14.664 -2.078 1 98.44 89 ASN A C 1
ATOM 685 O O . ASN A 1 89 ? 2.51 14.664 -2.471 1 98.44 89 ASN A O 1
ATOM 689 N N . ARG A 1 90 ? 0.989 14.141 -0.959 1 98.62 90 ARG A N 1
ATOM 690 C CA . ARG A 1 90 ? 1.972 13.5 -0.091 1 98.62 90 ARG A CA 1
ATOM 691 C C . ARG A 1 90 ? 2.564 12.258 -0.753 1 98.62 90 ARG A C 1
ATOM 693 O O . ARG A 1 90 ? 3.764 12 -0.637 1 98.62 90 ARG A O 1
ATOM 700 N N . GLN A 1 91 ? 1.734 11.516 -1.455 1 98.12 91 GLN A N 1
ATOM 701 C CA . GLN A 1 91 ? 2.191 10.312 -2.143 1 98.12 91 GLN A CA 1
ATOM 702 C C . GLN A 1 91 ? 3.26 10.641 -3.182 1 98.12 91 GLN A C 1
ATOM 704 O O . GLN A 1 91 ? 4.254 9.93 -3.307 1 98.12 91 GLN A O 1
ATOM 709 N N . VAL A 1 92 ? 3.027 11.672 -3.918 1 97.81 92 VAL A N 1
ATOM 710 C CA . VAL A 1 92 ? 3.986 12.102 -4.934 1 97.81 92 VAL A CA 1
ATOM 711 C C . VAL A 1 92 ? 5.336 12.391 -4.281 1 97.81 92 VAL A C 1
ATOM 713 O O . VAL A 1 92 ? 6.383 12 -4.797 1 97.81 92 VAL A O 1
ATOM 716 N N . HIS A 1 93 ? 5.316 13.086 -3.16 1 96.88 93 HIS A N 1
ATOM 717 C CA . HIS A 1 93 ? 6.535 13.406 -2.43 1 96.88 93 HIS A CA 1
ATOM 718 C C . HIS A 1 93 ? 7.273 12.141 -2.01 1 96.88 93 HIS A C 1
ATOM 720 O O . HIS A 1 93 ? 8.477 12.008 -2.252 1 96.88 93 HIS A O 1
ATOM 726 N N . LEU A 1 94 ? 6.602 11.18 -1.465 1 96.69 94 LEU A N 1
ATOM 727 C CA . LEU A 1 94 ? 7.211 9.938 -1.003 1 96.69 94 LEU A CA 1
ATOM 728 C C . LEU A 1 94 ? 7.723 9.109 -2.18 1 96.69 94 LEU A C 1
ATOM 730 O O . LEU A 1 94 ? 8.797 8.516 -2.1 1 96.69 94 LEU A O 1
ATOM 734 N N . ASP A 1 95 ? 6.926 9.094 -3.248 1 95.25 95 ASP A N 1
ATOM 735 C CA . ASP A 1 95 ? 7.352 8.375 -4.445 1 95.25 95 ASP A CA 1
ATOM 736 C C . ASP A 1 95 ? 8.648 8.969 -5.004 1 95.25 95 ASP A C 1
ATOM 738 O O . ASP A 1 95 ? 9.484 8.234 -5.531 1 95.25 95 ASP A O 1
ATOM 742 N N . ASN A 1 96 ? 8.797 10.25 -4.922 1 94.25 96 ASN A N 1
ATOM 743 C CA . ASN A 1 96 ? 10.023 10.906 -5.375 1 94.25 96 ASN A CA 1
ATOM 744 C C . ASN A 1 96 ? 11.227 10.484 -4.543 1 94.25 96 ASN A C 1
ATOM 746 O O . ASN A 1 96 ? 12.328 10.32 -5.07 1 94.25 96 ASN A O 1
ATOM 750 N N . ILE A 1 97 ? 11.062 10.367 -3.27 1 92 97 ILE A N 1
ATOM 751 C CA . ILE A 1 97 ? 12.141 9.891 -2.412 1 92 97 ILE A CA 1
ATOM 752 C C . ILE A 1 97 ? 12.547 8.477 -2.826 1 92 97 ILE A C 1
ATOM 754 O O . ILE A 1 97 ? 13.742 8.18 -2.941 1 92 97 ILE A O 1
ATOM 758 N N . ILE A 1 98 ? 11.555 7.605 -3.057 1 90.38 98 ILE A N 1
ATOM 759 C CA . ILE A 1 98 ? 11.82 6.238 -3.492 1 90.38 98 ILE A CA 1
ATOM 760 C C . ILE A 1 98 ? 12.594 6.254 -4.809 1 90.38 98 ILE A C 1
ATOM 762 O O . ILE A 1 98 ? 13.586 5.543 -4.957 1 90.38 98 ILE A O 1
ATOM 766 N N . GLN A 1 99 ? 12.141 6.988 -5.738 1 87.5 99 GLN A N 1
ATOM 767 C CA . GLN A 1 99 ? 12.781 7.059 -7.051 1 87.5 99 GLN A CA 1
ATOM 768 C C . GLN A 1 99 ? 14.227 7.531 -6.934 1 87.5 99 GLN A C 1
ATOM 770 O O . GLN A 1 99 ? 15.117 7 -7.605 1 87.5 99 GLN A O 1
ATOM 775 N N . CYS A 1 100 ? 14.539 8.438 -6.141 1 84.12 100 CYS A N 1
ATOM 776 C CA . CYS A 1 100 ? 15.875 9.008 -6 1 84.12 100 CYS A CA 1
ATOM 777 C C . CYS A 1 100 ? 16.781 8.062 -5.227 1 84.12 100 CYS A C 1
ATOM 779 O O . CYS A 1 100 ? 17.938 7.852 -5.613 1 84.12 100 CYS A O 1
ATOM 781 N N . ARG A 1 101 ? 16.297 7.512 -4.285 1 76.81 101 ARG A N 1
ATOM 782 C CA . ARG A 1 101 ? 17.141 6.723 -3.396 1 76.81 101 ARG A CA 1
ATOM 783 C C . ARG A 1 101 ? 17.234 5.277 -3.873 1 76.81 101 ARG A C 1
ATOM 785 O O . ARG A 1 101 ? 18.312 4.664 -3.801 1 76.81 101 ARG A O 1
ATOM 792 N N . VAL A 1 102 ? 16.219 4.699 -4.203 1 69 102 VAL A N 1
ATOM 793 C CA . VAL A 1 102 ? 16.203 3.297 -4.605 1 69 102 VAL A CA 1
ATOM 794 C C . VAL A 1 102 ? 16.766 3.16 -6.023 1 69 102 VAL A C 1
ATOM 796 O O . VAL A 1 102 ? 17.562 2.264 -6.297 1 69 102 VAL A O 1
ATOM 799 N N . LEU A 1 103 ? 16.391 3.977 -6.902 1 62.28 103 LEU A N 1
ATOM 800 C CA . LEU A 1 103 ? 16.812 3.863 -8.297 1 62.28 103 LEU A CA 1
ATOM 801 C C . LEU A 1 103 ? 18.219 4.418 -8.477 1 62.28 103 LEU A C 1
ATOM 803 O O . LEU A 1 103 ? 18.938 4 -9.391 1 62.28 103 LEU A O 1
ATOM 807 N N . SER A 1 104 ? 18.516 5.371 -7.824 1 58.5 104 SER A N 1
ATOM 808 C CA . SER A 1 104 ? 19.875 5.855 -7.988 1 58.5 104 SER A CA 1
ATOM 809 C C . SER A 1 104 ? 20.891 4.797 -7.57 1 58.5 104 SER A C 1
ATOM 811 O O . SER A 1 104 ? 22.016 4.777 -8.07 1 58.5 104 SER A O 1
ATOM 813 N N . GLN A 1 105 ? 20.578 4.059 -6.68 1 52.06 105 GLN A N 1
ATOM 814 C CA . GLN A 1 105 ? 21.547 3.043 -6.289 1 52.06 105 GLN A CA 1
ATOM 815 C C . GLN A 1 105 ? 21.5 1.842 -7.23 1 52.06 105 GLN A C 1
ATOM 817 O O . GLN A 1 105 ? 22.422 1.032 -7.262 1 52.06 105 GLN A O 1
ATOM 822 N N . GLY A 1 106 ? 20.438 1.53 -7.93 1 48.53 106 GLY A N 1
ATOM 823 C CA . GLY A 1 106 ? 20.391 0.397 -8.844 1 48.53 106 GLY A CA 1
ATOM 824 C C . GLY A 1 106 ? 21.047 0.678 -10.18 1 48.53 106 GLY A C 1
ATOM 825 O O . GLY A 1 106 ? 21.125 -0.202 -11.039 1 48.53 106 GLY A O 1
ATOM 826 N N . ALA A 1 107 ? 21.188 1.939 -10.602 1 43.75 107 ALA A N 1
ATOM 827 C CA . ALA A 1 107 ? 21.656 2.201 -11.961 1 43.75 107 ALA A CA 1
ATOM 828 C C . ALA A 1 107 ? 23.031 1.569 -12.188 1 43.75 107 ALA A C 1
ATOM 830 O O . ALA A 1 107 ? 23.422 1.296 -13.328 1 43.75 107 ALA A O 1
ATOM 831 N N . PHE A 1 108 ? 24.062 1.705 -11.367 1 35.12 108 PHE A N 1
ATOM 832 C CA . PHE A 1 108 ? 25.328 1.251 -11.938 1 35.12 108 PHE A CA 1
ATOM 833 C C . PHE A 1 108 ? 25.375 -0.27 -12.008 1 35.12 108 PHE A C 1
ATOM 835 O O . PHE A 1 108 ? 24.781 -0.954 -11.18 1 35.12 108 PHE A O 1
ATOM 842 N N . MET B 1 1 ? -27.031 12.086 -35.781 1 39.62 1 MET B N 1
ATOM 843 C CA . MET B 1 1 ? -27.25 11.867 -34.344 1 39.62 1 MET B CA 1
ATOM 844 C C . MET B 1 1 ? -26 11.344 -33.688 1 39.62 1 MET B C 1
ATOM 846 O O . MET B 1 1 ? -25.578 10.211 -33.938 1 39.62 1 MET B O 1
ATOM 850 N N . VAL B 1 2 ? -25.016 12.312 -33.312 1 38.75 2 VAL B N 1
ATOM 851 C CA . VAL B 1 2 ? -23.625 12.109 -32.969 1 38.75 2 VAL B CA 1
ATOM 852 C C . VAL B 1 2 ? -23.516 11.547 -31.547 1 38.75 2 VAL B C 1
ATOM 854 O O . VAL B 1 2 ? -24.047 12.133 -30.609 1 38.75 2 VAL B O 1
ATOM 857 N N . LEU B 1 3 ? -23.453 10.188 -31.391 1 40.25 3 LEU B N 1
ATOM 858 C CA . LEU B 1 3 ? -23.328 9.461 -30.141 1 40.25 3 LEU B CA 1
ATOM 859 C C . LEU B 1 3 ? -22.094 9.906 -29.375 1 40.25 3 LEU B C 1
ATOM 861 O O . LEU B 1 3 ? -20.969 9.711 -29.844 1 40.25 3 LEU B O 1
ATOM 865 N N . SER B 1 4 ? -22.156 11.055 -28.578 1 44.09 4 SER B N 1
ATOM 866 C CA . SER B 1 4 ? -21.078 11.531 -27.734 1 44.09 4 SER B CA 1
ATOM 867 C C . SER B 1 4 ? -20.688 10.492 -26.688 1 44.09 4 SER B C 1
ATOM 869 O O . SER B 1 4 ? -21.5 10.133 -25.828 1 44.09 4 SER B O 1
ATOM 871 N N . LEU B 1 5 ? -19.875 9.523 -27 1 42.69 5 LEU B N 1
ATOM 872 C CA . LEU B 1 5 ? -19.297 8.586 -26.047 1 42.69 5 LEU B CA 1
ATOM 873 C C . LEU B 1 5 ? -18.531 9.336 -24.953 1 42.69 5 LEU B C 1
ATOM 875 O O . LEU B 1 5 ? -17.484 9.914 -25.203 1 42.69 5 LEU B O 1
ATOM 879 N N . SER B 1 6 ? -19.281 9.984 -24 1 39.28 6 SER B N 1
ATOM 880 C CA . SER B 1 6 ? -18.641 10.648 -22.875 1 39.28 6 SER B CA 1
ATOM 881 C C . SER B 1 6 ? -17.75 9.688 -22.078 1 39.28 6 SER B C 1
ATOM 883 O O . SER B 1 6 ? -18.234 8.664 -21.594 1 39.28 6 SER B O 1
ATOM 885 N N . LEU B 1 7 ? -16.516 9.555 -22.422 1 37.75 7 LEU B N 1
ATOM 88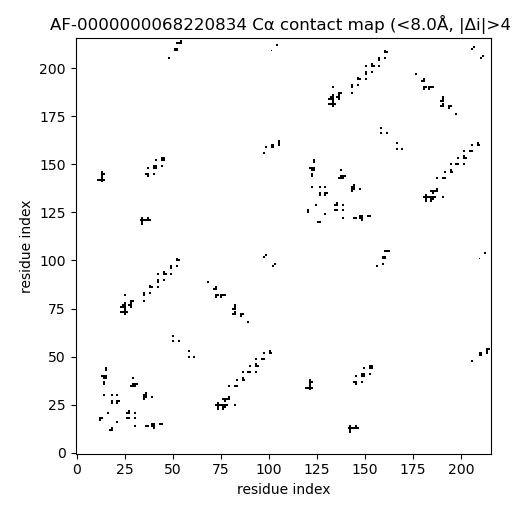6 C CA . LEU B 1 7 ? -15.508 8.852 -21.625 1 37.75 7 LEU B CA 1
ATOM 887 C C . LEU B 1 7 ? -15.492 9.359 -20.188 1 37.75 7 LEU B C 1
ATOM 889 O O . LEU B 1 7 ? -15.141 10.516 -19.938 1 37.75 7 LEU B O 1
ATOM 893 N N . LEU B 1 8 ? -16.516 8.922 -19.453 1 34.03 8 LEU B N 1
ATOM 894 C CA . LEU B 1 8 ? -16.438 9.242 -18.031 1 34.03 8 LEU B CA 1
ATOM 895 C C . LEU B 1 8 ? -15.078 8.867 -17.453 1 34.03 8 LEU B C 1
ATOM 897 O O . LEU B 1 8 ? -14.523 7.828 -17.812 1 34.03 8 LEU B O 1
ATOM 901 N N . PRO B 1 9 ? -14.289 9.805 -16.922 1 35.75 9 PRO B N 1
ATOM 902 C CA . PRO B 1 9 ? -13.047 9.453 -16.234 1 35.75 9 PRO B CA 1
ATOM 903 C C . PRO B 1 9 ? -13.25 8.383 -15.164 1 35.75 9 PRO B C 1
ATOM 905 O O . PRO B 1 9 ? -14.227 8.445 -14.406 1 35.75 9 PRO B O 1
ATOM 908 N N . VAL B 1 10 ? -12.969 7.137 -15.539 1 32.97 10 VAL B N 1
ATOM 909 C CA . VAL B 1 10 ? -12.844 6.059 -14.562 1 32.97 10 VAL B CA 1
ATOM 910 C C . VAL B 1 10 ? -12.023 6.535 -13.367 1 32.97 10 VAL B C 1
ATOM 912 O O . VAL B 1 10 ? -10.852 6.906 -13.516 1 32.97 10 VAL B O 1
ATOM 915 N N . TRP B 1 11 ? -12.57 7.27 -12.492 1 29.55 11 TRP B N 1
ATOM 916 C CA . TRP B 1 11 ? -11.977 7.566 -11.195 1 29.55 11 TRP B CA 1
ATOM 917 C C . TRP B 1 11 ? -11.102 6.41 -10.719 1 29.55 11 TRP B C 1
ATOM 919 O O . TRP B 1 11 ? -11.148 5.316 -11.281 1 29.55 11 TRP B O 1
ATOM 929 N N . GLY B 1 12 ? -10.891 6.344 -9.266 1 33.12 12 GLY B N 1
ATOM 930 C CA . GLY B 1 12 ? -9.93 5.918 -8.258 1 33.12 12 GLY B CA 1
ATOM 931 C C . GLY B 1 12 ? -9.852 4.41 -8.109 1 33.12 12 GLY B C 1
ATOM 932 O O . GLY B 1 12 ? -10.625 3.811 -7.367 1 33.12 12 GLY B O 1
ATOM 933 N N . GLN B 1 13 ? -9.656 3.764 -9.102 1 36.44 13 GLN B N 1
ATOM 934 C CA . GLN B 1 13 ? -9.492 2.326 -8.906 1 36.44 13 GLN B CA 1
ATOM 935 C C . GLN B 1 13 ? -8.57 2.035 -7.723 1 36.44 13 GLN B C 1
ATOM 937 O O . GLN B 1 13 ? -7.402 2.42 -7.734 1 36.44 13 GLN B O 1
ATOM 942 N N . ALA B 1 14 ? -9.156 2.232 -6.324 1 41.28 14 ALA B N 1
ATOM 943 C CA . ALA B 1 14 ? -8.688 2.088 -4.949 1 41.28 14 ALA B CA 1
ATOM 944 C C . ALA B 1 14 ? -7.969 0.757 -4.754 1 41.28 14 ALA B C 1
ATOM 946 O O . ALA B 1 14 ? -6.906 0.705 -4.129 1 41.28 14 ALA B O 1
ATOM 947 N N . ALA B 1 15 ? -8.633 -0.484 -4.906 1 49.97 15 ALA B N 1
ATOM 948 C CA . ALA B 1 15 ? -7.887 -1.731 -4.77 1 49.97 15 ALA B CA 1
ATOM 949 C C . ALA B 1 15 ? -6.816 -1.854 -5.848 1 49.97 15 ALA B C 1
ATOM 951 O O . ALA B 1 15 ? -6.844 -1.125 -6.844 1 49.97 15 ALA B O 1
ATOM 952 N N . SER B 1 16 ? -5.691 -2.561 -5.484 1 65 16 SER B N 1
ATOM 953 C CA . SER B 1 16 ? -4.734 -2.758 -6.566 1 65 16 SER B CA 1
ATOM 954 C C . SER B 1 16 ? -5.441 -3.018 -7.895 1 65 16 SER B C 1
ATOM 956 O O . SER B 1 16 ? -4.852 -2.854 -8.961 1 65 16 SER B O 1
ATOM 9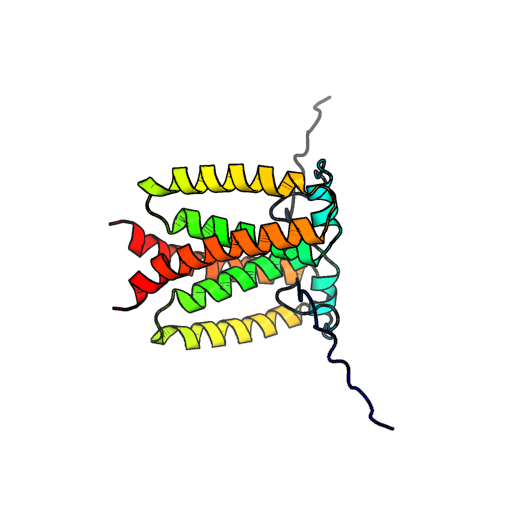58 N N . PHE B 1 17 ? -6.855 -3.34 -7.746 1 72.5 17 PHE B N 1
ATOM 959 C CA . PHE B 1 17 ? -7.664 -3.514 -8.945 1 72.5 17 PHE B CA 1
ATOM 960 C C . PHE B 1 17 ? -9.031 -2.861 -8.773 1 72.5 17 PHE B C 1
ATOM 962 O O . PHE B 1 17 ? -9.406 -2.475 -7.668 1 72.5 17 PHE B O 1
ATOM 969 N N . ASP B 1 18 ? -9.703 -2.656 -9.883 1 81.44 18 ASP B N 1
ATOM 970 C CA . ASP B 1 18 ? -11.031 -2.053 -9.914 1 81.44 18 ASP B CA 1
ATOM 971 C C . ASP B 1 18 ? -12.094 -3.041 -9.445 1 81.44 18 ASP B C 1
ATOM 973 O O . ASP B 1 18 ? -12.438 -3.98 -10.164 1 81.44 18 ASP B O 1
ATOM 977 N N . CYS B 1 19 ? -12.648 -2.715 -8.32 1 87.62 19 CYS B N 1
ATOM 978 C CA . CYS B 1 19 ? -13.617 -3.625 -7.719 1 87.62 19 CYS B CA 1
ATOM 979 C C . CYS B 1 19 ? -14.891 -3.697 -8.555 1 87.62 19 CYS B C 1
ATOM 981 O O . CYS B 1 19 ? -15.633 -4.68 -8.484 1 87.62 19 CYS B O 1
ATOM 983 N N . GLN B 1 20 ? -15.203 -2.691 -9.312 1 83.25 20 GLN B N 1
ATOM 984 C CA . GLN B 1 20 ? -16.391 -2.686 -10.164 1 83.25 20 GLN B CA 1
ATOM 985 C C . GLN B 1 20 ? -16.234 -3.676 -11.32 1 83.25 20 GLN B C 1
ATOM 987 O O . GLN B 1 20 ? -17.219 -4.059 -11.945 1 83.25 20 GLN B O 1
ATOM 992 N N . LYS B 1 21 ? -15.008 -4.121 -11.438 1 87.06 21 LYS B N 1
ATOM 993 C CA . LYS B 1 21 ? -14.734 -5.043 -12.539 1 87.06 21 LYS B CA 1
ATOM 994 C C . LYS B 1 21 ? -14.375 -6.434 -12.016 1 87.06 21 LYS B C 1
ATOM 996 O O . LYS B 1 21 ? -13.93 -7.293 -12.773 1 87.06 21 LYS B O 1
ATOM 1001 N N . ALA B 1 22 ? -14.594 -6.559 -10.766 1 87.88 22 ALA B N 1
ATOM 1002 C CA . ALA B 1 22 ? -14.234 -7.84 -10.164 1 87.88 22 ALA B CA 1
ATOM 1003 C C . ALA B 1 22 ? -15.125 -8.961 -10.703 1 87.88 22 ALA B C 1
ATOM 1005 O O . ALA B 1 22 ? -16.359 -8.852 -10.68 1 87.88 22 ALA B O 1
ATOM 1006 N N . ARG B 1 23 ? -14.57 -10.047 -11.227 1 90.25 23 ARG B N 1
ATOM 1007 C CA . ARG B 1 23 ? -15.32 -11.164 -11.789 1 90.25 23 ARG B CA 1
ATOM 1008 C C . ARG B 1 23 ? -15.07 -12.445 -11.008 1 90.25 23 ARG B C 1
ATOM 1010 O O . ARG B 1 23 ? -16 -13.203 -10.734 1 90.25 23 ARG B O 1
ATOM 1017 N N . LEU B 1 24 ? -13.797 -12.648 -10.602 1 94.81 24 LEU B N 1
ATOM 1018 C CA . LEU B 1 24 ? -13.445 -13.859 -9.859 1 94.81 24 LEU B CA 1
ATOM 1019 C C . LEU B 1 24 ? -13.969 -13.789 -8.43 1 94.81 24 LEU B C 1
ATOM 1021 O O . LEU B 1 24 ? -14.031 -12.711 -7.836 1 94.81 24 LEU B O 1
ATOM 1025 N N . SER B 1 25 ? -14.367 -14.93 -7.898 1 96.81 25 SER B N 1
ATOM 1026 C CA . SER B 1 25 ? -14.836 -14.992 -6.523 1 96.81 25 SER B CA 1
ATOM 1027 C C . SER B 1 25 ? -13.812 -14.422 -5.555 1 96.81 25 SER B C 1
ATOM 1029 O O . SER B 1 25 ? -14.172 -13.75 -4.582 1 96.81 25 SER B O 1
ATOM 1031 N N . THR B 1 26 ? -12.555 -14.672 -5.816 1 97.38 26 THR B N 1
ATOM 1032 C CA . THR B 1 26 ? -11.484 -14.156 -4.973 1 97.38 26 THR B CA 1
ATOM 1033 C C . THR B 1 26 ? -11.469 -12.633 -4.992 1 97.38 26 THR B C 1
ATOM 1035 O O . THR B 1 26 ? -11.391 -11.992 -3.938 1 97.38 26 THR B O 1
ATOM 1038 N N . GLU B 1 27 ? -11.562 -12.039 -6.172 1 95.25 27 GLU B N 1
ATOM 1039 C CA . GLU B 1 27 ? -11.562 -10.586 -6.309 1 95.25 27 GLU B CA 1
ATOM 1040 C C . GLU B 1 27 ? -12.766 -9.969 -5.613 1 95.25 27 GLU B C 1
ATOM 1042 O O . GLU B 1 27 ? -12.648 -8.93 -4.949 1 95.25 27 GLU B O 1
ATOM 1047 N N . LYS B 1 28 ? -13.914 -10.539 -5.75 1 96.12 28 LYS 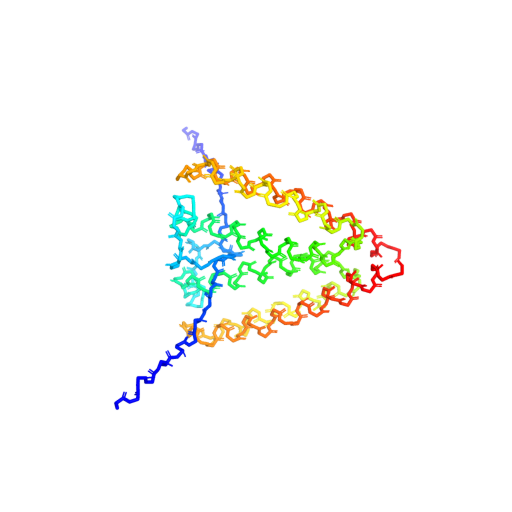B N 1
ATOM 1048 C CA . LYS B 1 28 ? -15.117 -10.062 -5.074 1 96.12 28 LYS B CA 1
ATOM 1049 C C . LYS B 1 28 ? -14.953 -10.102 -3.559 1 96.12 28 LYS B C 1
ATOM 1051 O O . LYS B 1 28 ? -15.375 -9.172 -2.859 1 96.12 28 LYS B O 1
ATOM 1056 N N . GLN B 1 29 ? -14.367 -11.211 -3.123 1 96.38 29 GLN B N 1
ATOM 1057 C CA . GLN B 1 29 ? -14.148 -11.336 -1.687 1 96.38 29 GLN B CA 1
ATOM 1058 C C . GLN B 1 29 ? -13.156 -10.289 -1.188 1 96.38 29 GLN B C 1
ATOM 1060 O O . GLN B 1 29 ? -13.344 -9.719 -0.114 1 96.38 29 GLN B O 1
ATOM 1065 N N . ILE B 1 30 ? -12.078 -10.039 -1.931 1 96.19 30 ILE B N 1
ATOM 1066 C CA . ILE B 1 30 ? -11.102 -9.008 -1.593 1 96.19 30 ILE B CA 1
ATOM 1067 C C . ILE B 1 30 ? -11.797 -7.652 -1.51 1 96.19 30 ILE B C 1
ATOM 1069 O O . ILE B 1 30 ? -11.547 -6.875 -0.584 1 96.19 30 ILE B O 1
ATOM 1073 N N . CYS B 1 31 ? -12.68 -7.422 -2.41 1 94.69 31 CYS B N 1
ATOM 1074 C CA . CYS B 1 31 ? -13.398 -6.156 -2.441 1 94.69 31 CYS B CA 1
ATOM 1075 C C . CYS B 1 31 ? -14.367 -6.047 -1.267 1 94.69 31 CYS B C 1
ATOM 1077 O O . CYS B 1 31 ? -14.625 -4.949 -0.77 1 94.69 31 CYS B O 1
ATOM 1079 N N . ALA B 1 32 ? -14.867 -7.117 -0.801 1 92.81 32 ALA B N 1
ATOM 1080 C CA . ALA B 1 32 ? -15.922 -7.137 0.209 1 92.81 32 ALA B CA 1
ATOM 1081 C C . ALA B 1 32 ? -15.336 -7.043 1.615 1 92.81 32 ALA B C 1
ATOM 1083 O O . ALA B 1 32 ? -16.031 -6.645 2.557 1 92.81 32 ALA B O 1
ATOM 1084 N N . VAL B 1 33 ? -14.125 -7.469 1.743 1 93.5 33 VAL B N 1
ATOM 1085 C CA . VAL B 1 33 ? -13.492 -7.539 3.055 1 93.5 33 VAL B CA 1
ATOM 1086 C C . VAL B 1 33 ? -12.375 -6.5 3.146 1 93.5 33 VAL B C 1
ATOM 1088 O O . VAL B 1 33 ? -11.359 -6.605 2.451 1 93.5 33 VAL B O 1
ATOM 1091 N N . ARG B 1 34 ? -12.531 -5.641 4.02 1 91.5 34 ARG B N 1
ATOM 1092 C CA . ARG B 1 34 ? -11.633 -4.5 4.109 1 91.5 34 ARG B CA 1
ATOM 1093 C C . ARG B 1 34 ? -10.195 -4.953 4.336 1 91.5 34 ARG B C 1
ATOM 1095 O O . ARG B 1 34 ? -9.266 -4.445 3.705 1 91.5 34 ARG B O 1
ATOM 1102 N N . SER B 1 35 ? -10.023 -5.848 5.301 1 93.19 35 SER B N 1
ATOM 1103 C CA . SER B 1 35 ? -8.664 -6.281 5.621 1 93.19 35 SER B CA 1
ATOM 1104 C C . SER B 1 35 ? -7.996 -6.945 4.422 1 93.19 35 SER B C 1
ATOM 1106 O O . SER B 1 35 ? -6.781 -6.848 4.25 1 93.19 35 SER B O 1
ATOM 1108 N N . LEU B 1 36 ? -8.742 -7.621 3.623 1 95.38 36 LEU B N 1
ATOM 1109 C CA . LEU B 1 36 ? -8.203 -8.219 2.406 1 95.38 36 LEU B CA 1
ATOM 1110 C C . LEU B 1 36 ? -7.891 -7.145 1.367 1 95.38 36 LEU B C 1
ATOM 1112 O O . LEU B 1 36 ? -6.871 -7.215 0.681 1 95.38 36 LEU B O 1
ATOM 1116 N N . ASN B 1 37 ? -8.773 -6.164 1.255 1 94.5 37 ASN B N 1
ATOM 1117 C CA . ASN B 1 37 ? -8.492 -5.031 0.38 1 94.5 37 ASN B CA 1
ATOM 1118 C C . ASN B 1 37 ? -7.211 -4.309 0.788 1 94.5 37 ASN B C 1
ATOM 1120 O O . ASN B 1 37 ? -6.395 -3.957 -0.064 1 94.5 37 ASN B O 1
ATOM 1124 N N . ASP B 1 38 ? -7.059 -4.102 2.041 1 95.06 38 ASP B N 1
ATOM 1125 C CA . ASP B 1 38 ? -5.855 -3.445 2.539 1 95.06 38 ASP B CA 1
ATOM 1126 C C . ASP B 1 38 ? -4.605 -4.254 2.201 1 95.06 38 ASP B C 1
ATOM 1128 O O . ASP B 1 38 ? -3.586 -3.693 1.795 1 95.06 38 ASP B O 1
ATOM 1132 N N . ALA B 1 39 ? -4.711 -5.547 2.428 1 96.12 39 ALA B N 1
ATOM 1133 C CA . ALA B 1 39 ? -3.59 -6.422 2.096 1 96.12 39 ALA B CA 1
ATOM 1134 C C . ALA B 1 39 ? -3.264 -6.355 0.606 1 96.12 39 ALA B C 1
ATOM 1136 O O . ALA B 1 39 ? -2.094 -6.395 0.218 1 96.12 39 ALA B O 1
ATOM 1137 N N . ASP B 1 40 ? -4.25 -6.227 -0.146 1 96.12 40 ASP B N 1
ATOM 1138 C CA . ASP B 1 40 ? -4.078 -6.125 -1.592 1 96.12 40 ASP B CA 1
ATOM 1139 C C . ASP B 1 40 ? -3.354 -4.836 -1.969 1 96.12 40 ASP B C 1
ATOM 1141 O O . ASP B 1 40 ? -2.402 -4.859 -2.754 1 96.12 40 ASP B O 1
ATOM 1145 N N . VAL B 1 41 ? -3.789 -3.754 -1.434 1 95.81 41 VAL B N 1
ATOM 1146 C CA . VAL B 1 41 ? -3.193 -2.455 -1.728 1 95.81 41 VAL B CA 1
ATOM 1147 C C . VAL B 1 41 ? -1.755 -2.42 -1.215 1 95.81 41 VAL B C 1
ATOM 1149 O O . VAL B 1 41 ? -0.854 -1.937 -1.906 1 95.81 41 VAL B O 1
ATOM 1152 N N . LYS B 1 42 ? -1.571 -2.92 -0.028 1 97 42 LYS B N 1
ATOM 1153 C CA . LYS B 1 42 ? -0.225 -2.99 0.531 1 97 42 LYS B CA 1
ATOM 1154 C C . LYS B 1 42 ? 0.706 -3.789 -0.376 1 97 42 LYS B C 1
ATOM 1156 O O . LYS B 1 42 ? 1.809 -3.34 -0.694 1 97 42 LYS B O 1
ATOM 1161 N N . LEU B 1 43 ? 0.303 -4.926 -0.789 1 97.56 43 LEU B N 1
ATOM 1162 C CA . LEU B 1 43 ? 1.116 -5.805 -1.624 1 97.56 43 LEU B CA 1
ATOM 1163 C C . LEU B 1 43 ? 1.405 -5.152 -2.973 1 97.56 43 LEU B C 1
ATOM 1165 O O . LEU B 1 43 ? 2.543 -5.172 -3.445 1 97.56 43 LEU B O 1
ATOM 1169 N N . ALA B 1 44 ? 0.346 -4.648 -3.588 1 96.75 44 ALA B N 1
ATOM 1170 C CA . ALA B 1 44 ? 0.521 -4.008 -4.887 1 96.75 44 ALA B CA 1
ATOM 1171 C C . ALA B 1 44 ? 1.518 -2.854 -4.805 1 96.75 44 ALA B C 1
ATOM 1173 O O . ALA B 1 44 ? 2.35 -2.678 -5.695 1 96.75 44 ALA B O 1
ATOM 1174 N N . THR B 1 45 ? 1.416 -2.084 -3.771 1 95.94 45 THR B N 1
ATOM 1175 C CA . THR B 1 45 ? 2.318 -0.957 -3.559 1 95.94 45 THR B CA 1
ATOM 1176 C C . THR B 1 45 ? 3.756 -1.439 -3.389 1 95.94 45 THR B C 1
ATOM 1178 O O . THR B 1 45 ? 4.668 -0.928 -4.039 1 95.94 45 THR B O 1
ATOM 1181 N N . THR B 1 46 ? 3.973 -2.402 -2.527 1 96.25 46 THR B N 1
ATOM 1182 C CA . THR B 1 46 ? 5.293 -2.975 -2.291 1 96.25 46 THR B CA 1
ATOM 1183 C C . THR B 1 46 ? 5.859 -3.572 -3.576 1 96.25 46 THR B C 1
ATOM 1185 O O . THR B 1 46 ? 7.035 -3.365 -3.896 1 96.25 46 THR B O 1
ATOM 1188 N N . TYR B 1 47 ? 5.035 -4.309 -4.316 1 96.5 47 TYR B N 1
ATOM 1189 C CA . TYR B 1 47 ? 5.445 -4.961 -5.555 1 96.5 47 TYR B CA 1
ATOM 1190 C C . TYR B 1 47 ? 5.934 -3.938 -6.57 1 96.5 47 TYR B C 1
ATOM 1192 O O . TYR B 1 47 ? 6.965 -4.141 -7.219 1 96.5 47 TYR B O 1
ATOM 1200 N N . ARG B 1 48 ? 5.223 -2.83 -6.68 1 94.88 48 ARG B N 1
ATOM 1201 C CA . ARG B 1 48 ? 5.621 -1.778 -7.605 1 94.88 48 ARG B CA 1
ATOM 1202 C C . ARG B 1 48 ? 6.988 -1.209 -7.234 1 94.88 48 ARG B C 1
ATOM 1204 O O . ARG B 1 48 ? 7.812 -0.934 -8.109 1 94.88 48 ARG B O 1
ATOM 1211 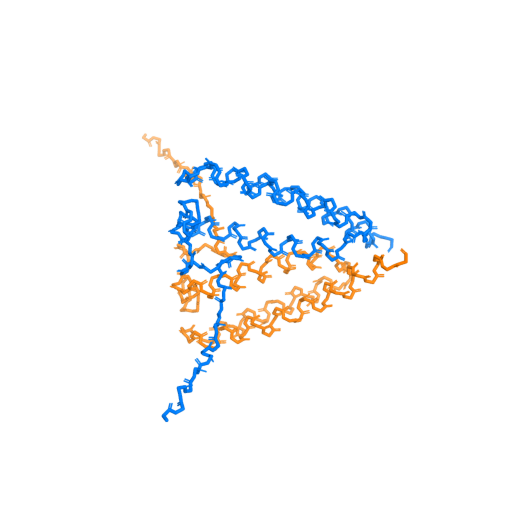N N . ILE B 1 49 ? 7.238 -1.033 -6.027 1 93.25 49 ILE B N 1
ATOM 1212 C CA . ILE B 1 49 ? 8.508 -0.49 -5.559 1 93.25 49 ILE B CA 1
ATOM 1213 C C . ILE B 1 49 ? 9.617 -1.521 -5.762 1 93.25 49 ILE B C 1
ATOM 1215 O O . ILE B 1 49 ? 10.719 -1.178 -6.191 1 93.25 49 ILE B O 1
ATOM 1219 N N . VAL B 1 50 ? 9.352 -2.789 -5.461 1 93.31 50 VAL B N 1
ATOM 1220 C CA . VAL B 1 50 ? 10.297 -3.877 -5.668 1 93.31 50 VAL B CA 1
ATOM 1221 C C . VAL B 1 50 ? 10.742 -3.91 -7.129 1 93.31 50 VAL B C 1
ATOM 1223 O O . VAL B 1 50 ? 11.93 -4.051 -7.422 1 93.31 50 VAL B O 1
ATOM 1226 N N . LEU B 1 51 ? 9.773 -3.758 -8.086 1 92.38 51 LEU B N 1
ATOM 1227 C CA . LEU B 1 51 ? 10.102 -3.83 -9.508 1 92.38 51 LEU B CA 1
ATOM 1228 C C . LEU B 1 51 ? 11.055 -2.705 -9.898 1 92.38 51 LEU B C 1
ATOM 1230 O O . LEU B 1 51 ? 11.852 -2.857 -10.828 1 92.38 51 LEU B O 1
ATOM 1234 N N . LYS B 1 52 ? 10.961 -1.648 -9.148 1 87.44 52 LYS B N 1
ATOM 1235 C CA . LYS B 1 52 ? 11.852 -0.523 -9.414 1 87.44 52 LYS B CA 1
ATOM 1236 C C . LYS B 1 52 ? 13.203 -0.718 -8.727 1 87.44 52 LYS B C 1
ATOM 1238 O O . LYS B 1 52 ? 14.211 -0.161 -9.164 1 87.44 52 LYS B O 1
ATOM 1243 N N . ALA B 1 53 ? 13.25 -1.46 -7.688 1 84.69 53 ALA B N 1
ATOM 1244 C CA . ALA B 1 53 ? 14.43 -1.584 -6.84 1 84.69 53 ALA B CA 1
ATOM 1245 C C . ALA B 1 53 ? 15.328 -2.727 -7.309 1 84.69 53 ALA B C 1
ATOM 1247 O O . ALA B 1 53 ? 16.516 -2.762 -6.992 1 84.69 53 ALA B O 1
ATOM 1248 N N . VAL B 1 54 ? 14.797 -3.652 -8 1 86.88 54 VAL B N 1
ATOM 1249 C CA . VAL B 1 54 ? 15.578 -4.816 -8.398 1 86.88 54 VAL B CA 1
ATOM 1250 C C . VAL B 1 54 ? 16.266 -4.547 -9.734 1 86.88 54 VAL B C 1
ATOM 1252 O O . VAL B 1 54 ? 15.773 -3.764 -10.547 1 86.88 54 VAL B O 1
ATOM 1255 N N . PRO B 1 55 ? 17.484 -5.23 -9.906 1 85.62 55 PRO B N 1
ATOM 1256 C CA . PRO B 1 55 ? 18.141 -5.105 -11.203 1 85.62 55 PRO B CA 1
ATOM 1257 C C . PRO B 1 55 ? 17.25 -5.547 -12.367 1 85.62 55 PRO B C 1
ATOM 1259 O O . PRO B 1 55 ? 16.453 -6.461 -12.219 1 85.62 55 PRO B O 1
ATOM 1262 N N . MET B 1 56 ? 17.438 -4.957 -13.523 1 86.12 56 MET B N 1
ATOM 1263 C CA . MET B 1 56 ? 16.641 -5.242 -14.719 1 86.12 56 MET B CA 1
ATOM 1264 C C . MET B 1 56 ? 16.672 -6.73 -15.047 1 86.12 56 MET B C 1
ATOM 1266 O O . MET B 1 56 ? 15.68 -7.293 -15.5 1 86.12 56 MET B O 1
ATOM 1270 N N . GLY B 1 57 ? 17.828 -7.324 -14.75 1 89.25 57 GLY B N 1
ATOM 1271 C CA . GLY B 1 57 ? 18 -8.734 -15.078 1 89.25 57 GLY B CA 1
ATOM 1272 C C . GLY B 1 57 ? 17.141 -9.656 -14.242 1 89.25 57 GLY B C 1
ATOM 1273 O O . GLY B 1 57 ? 16.906 -10.805 -14.609 1 89.25 57 GLY B O 1
ATOM 1274 N N . THR B 1 58 ? 16.625 -9.18 -13.094 1 91.19 58 THR B N 1
ATOM 1275 C CA . THR B 1 58 ? 15.836 -10.031 -12.203 1 91.19 58 THR B CA 1
ATOM 1276 C C . THR B 1 58 ? 14.367 -9.602 -12.203 1 91.19 58 THR B C 1
ATOM 1278 O O . THR B 1 58 ? 13.516 -10.281 -11.625 1 91.19 58 THR B O 1
ATOM 1281 N N . ARG B 1 59 ? 14.086 -8.562 -12.805 1 93.81 59 ARG B N 1
ATOM 1282 C CA . ARG B 1 59 ? 12.734 -8.016 -12.828 1 93.81 59 ARG B CA 1
ATOM 1283 C C . ARG B 1 59 ? 11.75 -8.992 -13.477 1 93.81 59 ARG B C 1
ATOM 1285 O O . ARG B 1 59 ? 10.633 -9.172 -12.992 1 93.81 59 ARG B O 1
ATOM 1292 N N . GLY B 1 60 ? 12.156 -9.586 -14.594 1 95 60 GLY B N 1
ATOM 1293 C CA . GLY B 1 60 ? 11.312 -10.555 -15.281 1 95 60 GLY B CA 1
ATOM 1294 C C . GLY B 1 60 ? 10.938 -11.742 -14.414 1 95 60 GLY B C 1
ATOM 1295 O O . GLY B 1 60 ? 9.789 -12.18 -14.422 1 95 60 GLY B O 1
ATOM 1296 N N . ALA B 1 61 ? 11.922 -12.234 -13.734 1 96.12 61 ALA B N 1
ATOM 1297 C CA . ALA B 1 61 ? 11.664 -13.367 -12.852 1 96.12 61 ALA B CA 1
ATOM 1298 C C . ALA B 1 61 ? 10.664 -12.992 -11.766 1 96.12 61 ALA B C 1
ATOM 1300 O O . ALA B 1 61 ? 9.789 -13.797 -11.414 1 96.12 61 ALA B O 1
ATOM 1301 N N . GLU B 1 62 ? 10.828 -11.781 -11.219 1 95.94 62 GLU B N 1
ATOM 1302 C CA . GLU B 1 62 ? 9.883 -11.344 -10.195 1 95.94 62 GLU B CA 1
ATOM 1303 C C . GLU B 1 62 ? 8.477 -11.18 -10.773 1 95.94 62 GLU B C 1
ATOM 1305 O O . GLU B 1 62 ? 7.488 -11.492 -10.102 1 95.94 62 GLU B O 1
ATOM 1310 N N . GLN B 1 63 ? 8.406 -10.703 -11.992 1 97.69 63 GLN B N 1
ATOM 1311 C CA . GLN B 1 63 ? 7.113 -10.57 -12.664 1 97.69 63 GLN B CA 1
ATOM 1312 C C . GLN B 1 63 ? 6.465 -11.93 -12.883 1 97.69 63 GLN B C 1
ATOM 1314 O O . GLN B 1 63 ? 5.262 -12.094 -12.672 1 97.69 63 GLN B O 1
ATOM 1319 N N . GLU B 1 64 ? 7.219 -12.906 -13.297 1 97.62 64 GLU B N 1
ATOM 1320 C CA . GLU B 1 64 ? 6.707 -14.266 -13.477 1 97.62 64 GLU B CA 1
ATOM 1321 C C . GLU B 1 64 ? 6.227 -14.844 -12.148 1 97.62 64 GLU B C 1
ATOM 1323 O O . GLU B 1 64 ? 5.168 -15.469 -12.086 1 97.62 64 GLU B O 1
ATOM 1328 N N . THR B 1 65 ? 7 -14.625 -11.109 1 97.75 65 THR B N 1
ATOM 1329 C CA . THR B 1 65 ? 6.617 -15.078 -9.773 1 97.75 65 THR B CA 1
ATOM 1330 C C . THR B 1 65 ? 5.293 -14.453 -9.344 1 97.75 65 THR B C 1
ATOM 1332 O O . THR B 1 65 ? 4.449 -15.125 -8.75 1 97.75 65 THR B O 1
ATOM 1335 N N . GLN B 1 66 ? 5.145 -13.164 -9.602 1 97.88 66 GLN B N 1
ATOM 1336 C CA . GLN B 1 66 ? 3.918 -12.461 -9.25 1 97.88 66 GLN B CA 1
ATOM 1337 C C . GLN B 1 66 ? 2.711 -13.062 -9.961 1 97.88 66 GLN B C 1
ATOM 1339 O O . GLN B 1 66 ? 1.66 -13.266 -9.352 1 97.88 66 GLN B O 1
ATOM 1344 N N . VAL B 1 67 ? 2.84 -13.398 -11.242 1 97.75 67 VAL B N 1
ATOM 1345 C CA . VAL B 1 67 ? 1.759 -13.977 -12.039 1 97.75 67 VAL B CA 1
ATOM 1346 C C . VAL B 1 67 ? 1.365 -15.336 -11.469 1 97.75 67 VAL B C 1
ATOM 1348 O O . VAL B 1 67 ? 0.178 -15.625 -11.305 1 97.75 67 VAL B O 1
ATOM 1351 N N . GLN B 1 68 ? 2.35 -16.141 -11.195 1 98.19 68 GLN B N 1
ATOM 1352 C CA . GLN B 1 68 ? 2.086 -17.453 -10.625 1 98.19 68 GLN B CA 1
ATOM 1353 C C . GLN B 1 68 ? 1.393 -17.344 -9.266 1 98.19 68 GLN B C 1
ATOM 1355 O O . GLN B 1 68 ? 0.48 -18.109 -8.961 1 98.19 68 GLN B O 1
ATOM 1360 N N . TRP B 1 69 ? 1.886 -16.422 -8.477 1 98.5 69 TRP B N 1
ATOM 1361 C CA . TRP B 1 69 ? 1.285 -16.203 -7.168 1 98.5 69 TRP B CA 1
ATOM 1362 C C . TRP B 1 69 ? -0.177 -15.781 -7.301 1 98.5 69 TRP B C 1
ATOM 1364 O O . TRP B 1 69 ? -1.034 -16.266 -6.555 1 98.5 69 TRP B O 1
ATOM 1374 N N . LEU B 1 70 ? -0.506 -14.852 -8.219 1 97.62 70 LEU B N 1
ATOM 1375 C CA . LEU B 1 70 ? -1.881 -14.406 -8.43 1 97.62 70 LEU B CA 1
ATOM 1376 C C . LEU B 1 70 ? -2.783 -15.586 -8.773 1 97.62 70 LEU B C 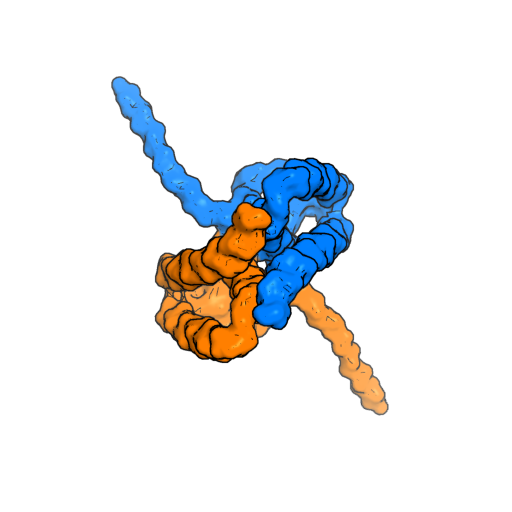1
ATOM 1378 O O . LEU B 1 70 ? -3.93 -15.648 -8.328 1 97.62 70 LEU B O 1
ATOM 1382 N N . GLN B 1 71 ? -2.309 -16.5 -9.578 1 97.62 71 GLN B N 1
ATOM 1383 C CA . GLN B 1 71 ? -3.072 -17.703 -9.922 1 97.62 71 GLN B CA 1
ATOM 1384 C C . GLN B 1 71 ? -3.344 -18.547 -8.68 1 97.62 71 GLN B C 1
ATOM 1386 O O . GLN B 1 71 ? -4.453 -19.062 -8.508 1 97.62 71 GLN B O 1
ATOM 1391 N N . GLN B 1 72 ? -2.338 -18.688 -7.844 1 98.5 72 GLN B N 1
ATOM 1392 C CA . GLN B 1 72 ? -2.5 -19.453 -6.609 1 98.5 72 GLN B CA 1
ATOM 1393 C C . GLN B 1 72 ? -3.477 -18.766 -5.66 1 98.5 72 GLN B C 1
ATOM 1395 O O . GLN B 1 72 ? -4.332 -19.422 -5.062 1 98.5 72 GLN B O 1
ATOM 1400 N N . ARG B 1 73 ? -3.363 -17.422 -5.5 1 98.06 73 ARG B N 1
ATOM 1401 C CA . ARG B 1 73 ? -4.297 -16.688 -4.66 1 98.06 73 ARG B CA 1
ATOM 1402 C C . ARG B 1 73 ? -5.738 -16.906 -5.113 1 98.06 73 ARG B C 1
ATOM 1404 O O . ARG B 1 73 ? -6.637 -17.062 -4.285 1 98.06 73 ARG B O 1
ATOM 1411 N N . ASN B 1 74 ? -5.91 -16.938 -6.43 1 97.56 74 ASN B N 1
ATOM 1412 C CA . ASN B 1 74 ? -7.254 -17.031 -6.992 1 97.56 74 ASN B CA 1
ATOM 1413 C C . ASN B 1 74 ? -7.867 -18.406 -6.742 1 97.56 74 ASN B C 1
ATOM 1415 O O . ASN B 1 74 ? -9.086 -18.578 -6.824 1 97.56 74 ASN B O 1
ATOM 1419 N N . ARG B 1 75 ? -7.059 -19.375 -6.457 1 98.44 75 ARG B N 1
ATOM 1420 C CA . ARG B 1 75 ? -7.566 -20.719 -6.145 1 98.44 75 ARG B CA 1
ATOM 1421 C C . ARG B 1 75 ? -8.281 -20.719 -4.801 1 98.44 75 ARG B C 1
ATOM 1423 O O . ARG B 1 75 ? -9.008 -21.672 -4.48 1 98.44 75 ARG B O 1
ATOM 1430 N N . CYS B 1 76 ? -8.094 -19.656 -4.035 1 98.75 76 CYS B N 1
ATOM 1431 C CA . CYS B 1 76 ? -8.703 -19.562 -2.711 1 98.75 76 CYS B CA 1
ATOM 1432 C C . CYS B 1 76 ? -10.211 -19.312 -2.818 1 98.75 76 CYS B C 1
ATOM 1434 O O . CYS B 1 76 ? -10.938 -19.484 -1.843 1 98.75 76 CYS B O 1
ATOM 1436 N N . GLY B 1 77 ? -10.656 -18.969 -4.008 1 97.94 77 GLY B N 1
ATOM 1437 C CA . GLY B 1 77 ? -12.062 -18.609 -4.121 1 97.94 77 GLY B CA 1
ATOM 1438 C C . GLY B 1 77 ? -12.477 -17.516 -3.164 1 97.94 77 GLY B C 1
ATOM 1439 O O . GLY B 1 77 ? -11.836 -16.469 -3.102 1 97.94 77 GLY B O 1
ATOM 1440 N N . SER B 1 78 ? -13.555 -17.719 -2.418 1 98.19 78 SER B N 1
ATOM 1441 C CA . SER B 1 78 ? -14.055 -16.688 -1.523 1 98.19 78 SER B CA 1
ATOM 1442 C C . SER B 1 78 ? -13.617 -16.938 -0.084 1 98.19 78 SER B C 1
ATOM 1444 O O . SER B 1 78 ? -14.148 -16.328 0.849 1 98.19 78 SER B O 1
ATOM 1446 N N . ASN B 1 79 ? -12.648 -17.812 0.106 1 98.62 79 ASN B N 1
ATOM 1447 C CA . ASN B 1 79 ? -12.164 -18.156 1.443 1 98.62 79 ASN B CA 1
ATOM 1448 C C . ASN B 1 79 ? -11.242 -17.062 1.991 1 98.62 79 ASN B C 1
ATOM 1450 O O . ASN B 1 79 ? -10.055 -17.031 1.655 1 98.62 79 ASN B O 1
ATOM 1454 N N . SER B 1 80 ? -11.742 -16.312 2.895 1 98.19 80 SER B N 1
ATOM 1455 C CA . SER B 1 80 ? -11.008 -15.148 3.398 1 98.19 80 SER B CA 1
ATOM 1456 C C . SER B 1 80 ? -9.711 -15.57 4.074 1 98.19 80 SER B C 1
ATOM 1458 O O . SER B 1 80 ? -8.68 -14.914 3.916 1 98.19 80 SER B O 1
ATOM 1460 N N . ALA B 1 81 ? -9.797 -16.625 4.844 1 98.5 81 ALA B N 1
ATOM 1461 C CA . ALA B 1 81 ? -8.609 -17.078 5.559 1 98.5 81 ALA B CA 1
ATOM 1462 C C . ALA B 1 81 ? -7.52 -17.516 4.582 1 98.5 81 ALA B C 1
ATOM 1464 O O . ALA B 1 81 ? -6.336 -17.219 4.785 1 98.5 81 ALA B O 1
ATOM 1465 N N . CYS B 1 82 ? -7.898 -18.25 3.59 1 98.81 82 CYS B N 1
ATOM 1466 C CA . CYS B 1 82 ? -6.969 -18.688 2.551 1 98.81 82 CYS B CA 1
ATOM 1467 C C . CYS B 1 82 ? -6.371 -17.484 1.82 1 98.81 82 CYS B C 1
ATOM 1469 O O . CYS B 1 82 ? -5.156 -17.406 1.633 1 98.81 82 CYS B O 1
ATOM 1471 N N . ILE B 1 83 ? -7.16 -16.484 1.428 1 98.62 83 ILE B N 1
ATOM 1472 C CA . ILE B 1 83 ? -6.715 -15.289 0.722 1 98.62 83 ILE B CA 1
ATOM 1473 C C . ILE B 1 83 ? -5.75 -14.5 1.603 1 98.62 83 ILE B C 1
ATOM 1475 O O . ILE B 1 83 ? -4.688 -14.07 1.143 1 98.62 83 ILE B O 1
ATOM 1479 N N . ALA B 1 84 ? -6.086 -14.344 2.873 1 98.56 84 ALA B N 1
ATOM 1480 C CA . ALA B 1 84 ? -5.242 -13.602 3.805 1 98.56 84 ALA B CA 1
ATOM 1481 C C . ALA B 1 84 ? -3.865 -14.25 3.936 1 98.56 84 ALA B C 1
ATOM 1483 O O . ALA B 1 84 ? -2.846 -13.555 3.949 1 98.56 84 ALA B O 1
ATOM 1484 N N . LYS B 1 85 ? -3.93 -15.523 4.031 1 98.62 85 LYS B N 1
ATOM 1485 C CA . LYS B 1 85 ? -2.67 -16.25 4.168 1 98.62 85 LYS B CA 1
ATOM 1486 C C . LYS B 1 85 ? -1.799 -16.062 2.924 1 98.62 85 LYS B C 1
ATOM 1488 O O . LYS B 1 85 ? -0.584 -15.891 3.031 1 98.62 85 LYS B O 1
ATOM 1493 N N . MET B 1 86 ? -2.4 -16.156 1.755 1 98.62 86 MET B N 1
ATOM 1494 C CA . MET B 1 86 ? -1.655 -15.938 0.519 1 98.62 86 MET B CA 1
ATOM 1495 C C . MET B 1 86 ? -1.016 -14.555 0.504 1 98.62 86 MET B C 1
ATOM 1497 O O . MET B 1 86 ? 0.157 -14.406 0.155 1 98.62 86 MET B O 1
ATOM 1501 N N . TYR B 1 87 ? -1.733 -13.562 0.904 1 98.12 87 TYR B N 1
ATOM 1502 C CA . TYR B 1 87 ? -1.204 -12.203 0.933 1 98.12 87 TYR B CA 1
ATOM 1503 C C . TYR B 1 87 ? -0.068 -12.078 1.941 1 98.12 87 TYR B C 1
ATOM 1505 O O . TYR B 1 87 ? 0.957 -11.453 1.659 1 98.12 87 TYR B O 1
ATOM 1513 N N . GLN B 1 88 ? -0.28 -12.625 3.086 1 98.25 88 GLN B N 1
ATOM 1514 C CA . GLN B 1 88 ? 0.747 -12.531 4.117 1 98.25 88 GLN B CA 1
ATOM 1515 C C . GLN B 1 88 ? 2.062 -13.141 3.641 1 98.25 88 GLN B C 1
ATOM 1517 O O . GLN B 1 88 ? 3.123 -12.523 3.779 1 98.25 88 GLN B O 1
ATOM 1522 N N . ASN B 1 89 ? 1.976 -14.289 3.053 1 98.44 89 ASN B N 1
ATOM 1523 C CA . ASN B 1 89 ? 3.172 -14.984 2.588 1 98.44 89 ASN B CA 1
ATOM 1524 C C . ASN B 1 89 ? 3.877 -14.203 1.483 1 98.44 89 ASN B C 1
ATOM 1526 O O . ASN B 1 89 ? 5.098 -14.039 1.518 1 98.44 89 ASN B O 1
ATOM 1530 N N . ARG B 1 90 ? 3.143 -13.742 0.534 1 98.62 90 ARG B N 1
ATOM 1531 C CA . ARG B 1 90 ? 3.732 -12.992 -0.569 1 98.62 90 ARG B CA 1
ATOM 1532 C C . ARG B 1 90 ? 4.32 -11.672 -0.081 1 98.62 90 ARG B C 1
ATOM 1534 O O . ARG B 1 90 ? 5.387 -11.258 -0.535 1 98.62 90 ARG B O 1
ATOM 1541 N N . GLN B 1 91 ? 3.641 -11.047 0.845 1 98.06 91 GLN B N 1
ATOM 1542 C CA . GLN B 1 91 ? 4.109 -9.781 1.396 1 98.06 91 GLN B CA 1
ATOM 1543 C C . GLN B 1 91 ? 5.465 -9.938 2.076 1 98.06 91 GLN B C 1
ATOM 1545 O O . GLN B 1 91 ? 6.348 -9.094 1.923 1 98.06 91 GLN B O 1
ATOM 1550 N N . VAL B 1 92 ? 5.605 -10.977 2.824 1 97.81 92 VAL B N 1
ATOM 1551 C CA . VAL B 1 92 ? 6.863 -11.25 3.508 1 97.81 92 VAL B CA 1
ATOM 1552 C C . VAL B 1 92 ? 7.992 -11.367 2.486 1 97.81 92 VAL B C 1
ATOM 1554 O O . VAL B 1 92 ? 9.078 -10.82 2.686 1 97.81 92 VAL B O 1
ATOM 1557 N N . HIS B 1 93 ? 7.742 -12.086 1.405 1 96.94 93 HIS B N 1
ATOM 1558 C CA . HIS B 1 93 ? 8.727 -12.25 0.344 1 96.94 93 HIS B CA 1
ATOM 1559 C C . HIS B 1 93 ? 9.133 -10.906 -0.242 1 96.94 93 HIS B C 1
ATOM 1561 O O . HIS B 1 93 ? 10.328 -10.609 -0.357 1 96.94 93 HIS B O 1
ATOM 1567 N N . LEU B 1 94 ? 8.211 -10.055 -0.545 1 96.75 94 LEU B N 1
ATOM 1568 C CA . LEU B 1 94 ? 8.484 -8.75 -1.138 1 96.75 94 LEU B CA 1
ATOM 1569 C C . LEU B 1 94 ? 9.203 -7.84 -0.144 1 96.75 94 LEU B C 1
ATOM 1571 O O . LEU B 1 94 ? 10.117 -7.102 -0.52 1 96.75 94 LEU B O 1
ATOM 1575 N N . ASP B 1 95 ? 8.75 -7.914 1.107 1 95.19 95 ASP B N 1
ATOM 1576 C CA . ASP B 1 95 ? 9.406 -7.125 2.145 1 95.19 95 ASP B CA 1
ATOM 1577 C C . ASP B 1 95 ? 10.875 -7.523 2.289 1 95.19 95 ASP B C 1
ATOM 1579 O O . ASP B 1 95 ? 11.727 -6.676 2.561 1 95.19 95 ASP B O 1
ATOM 1583 N N . ASN B 1 96 ? 11.18 -8.781 2.143 1 94.31 96 ASN B N 1
ATOM 1584 C CA . ASN B 1 96 ? 12.555 -9.25 2.209 1 94.31 96 ASN B CA 1
ATOM 1585 C C . ASN B 1 96 ? 13.398 -8.688 1.067 1 94.31 96 ASN B C 1
ATOM 1587 O O . ASN B 1 96 ? 14.57 -8.359 1.257 1 94.31 96 ASN B O 1
ATOM 1591 N N . ILE B 1 97 ? 12.852 -8.602 -0.094 1 92.12 97 ILE B N 1
ATOM 1592 C CA . ILE B 1 97 ? 13.562 -8.008 -1.22 1 92.12 97 ILE B CA 1
ATOM 1593 C C . ILE B 1 97 ? 13.875 -6.547 -0.914 1 92.12 97 ILE B C 1
ATOM 1595 O O . ILE B 1 97 ? 15 -6.086 -1.146 1 92.12 97 ILE B O 1
ATOM 1599 N N . ILE B 1 98 ? 12.883 -5.812 -0.38 1 90.56 98 ILE B N 1
ATOM 1600 C CA . ILE B 1 98 ? 13.078 -4.414 -0.013 1 90.56 98 ILE B CA 1
ATOM 1601 C C . ILE B 1 98 ? 14.195 -4.301 1.02 1 90.56 98 ILE B C 1
ATOM 1603 O O . ILE B 1 98 ? 15.086 -3.461 0.886 1 90.56 98 ILE B O 1
ATOM 1607 N N . GLN B 1 99 ? 14.141 -5.066 2.023 1 87.56 99 GLN B N 1
ATOM 1608 C CA . GLN B 1 99 ? 15.133 -5.031 3.088 1 87.56 99 GLN B CA 1
ATOM 1609 C C . GLN B 1 99 ? 16.531 -5.301 2.543 1 87.56 99 GLN B C 1
ATOM 1611 O O . GLN B 1 99 ? 17.5 -4.637 2.934 1 87.56 99 GLN B O 1
ATOM 1616 N N . CYS B 1 100 ? 16.719 -6.16 1.684 1 84.69 100 CYS B N 1
ATOM 1617 C CA . CYS B 1 100 ? 18.016 -6.543 1.145 1 84.69 100 CYS B CA 1
ATOM 1618 C C . CYS B 1 100 ? 18.531 -5.504 0.152 1 84.69 100 CYS B C 1
ATOM 1620 O O . CYS B 1 100 ? 19.703 -5.121 0.193 1 84.69 100 CYS B O 1
ATOM 1622 N N . ARG B 1 101 ? 17.719 -5.051 -0.608 1 77.06 101 ARG B N 1
ATOM 1623 C CA . ARG B 1 101 ? 18.156 -4.184 -1.699 1 77.06 101 ARG B CA 1
ATOM 1624 C C . ARG B 1 101 ? 18.172 -2.723 -1.267 1 77.06 101 ARG B C 1
ATOM 1626 O O . ARG B 1 101 ? 19.078 -1.971 -1.631 1 77.06 101 ARG B O 1
ATOM 1633 N N . VAL B 1 102 ? 17.203 -2.279 -0.677 1 69.38 102 VAL B N 1
ATOM 1634 C CA . VAL B 1 102 ? 17.094 -0.875 -0.294 1 69.38 102 VAL B CA 1
ATOM 1635 C C . VAL B 1 102 ? 17.969 -0.6 0.918 1 69.38 102 VAL B C 1
ATOM 1637 O O . VAL B 1 102 ? 18.672 0.419 0.969 1 69.38 102 VAL B O 1
ATOM 1640 N N . LEU B 1 103 ? 18 -1.444 1.859 1 62.72 103 LEU B N 1
ATOM 1641 C CA . LEU B 1 103 ? 18.75 -1.216 3.09 1 62.72 103 LEU B CA 1
ATOM 1642 C C . LEU B 1 103 ? 20.219 -1.545 2.893 1 62.72 103 LEU B C 1
ATOM 1644 O O . LEU B 1 103 ? 21.078 -0.984 3.574 1 62.72 103 LEU B O 1
ATOM 1648 N N . SER B 1 104 ? 20.453 -2.477 2.201 1 59.06 104 SER B N 1
ATOM 1649 C CA . SER B 1 104 ? 21.859 -2.756 1.998 1 59.06 104 SER B CA 1
ATOM 1650 C C . SER B 1 104 ? 22.562 -1.586 1.319 1 59.06 104 SER B C 1
ATOM 1652 O O . SER B 1 104 ? 23.766 -1.384 1.506 1 59.06 104 SER B O 1
ATOM 1654 N N . GLN B 1 105 ? 21.922 -0.924 0.548 1 51.91 105 GLN B N 1
ATOM 1655 C CA . GLN B 1 105 ? 22.594 0.199 -0.088 1 51.91 105 GLN B CA 1
ATOM 1656 C C . GLN B 1 105 ? 22.641 1.414 0.835 1 51.91 105 GLN B C 1
ATOM 1658 O O . GLN B 1 105 ? 23.422 2.342 0.617 1 51.91 105 GLN B O 1
ATOM 1663 N N . GLY B 1 106 ? 21.781 1.602 1.802 1 48.84 106 GLY B N 1
ATOM 1664 C CA . GLY B 1 106 ? 21.828 2.752 2.688 1 48.84 106 GLY B CA 1
ATOM 1665 C C . GLY B 1 106 ? 22.875 2.613 3.785 1 48.84 106 GLY B C 1
ATOM 1666 O O . GLY B 1 106 ? 23.062 3.533 4.582 1 48.84 106 GLY B O 1
ATOM 1667 N N . ALA B 1 107 ? 23.266 1.387 4.172 1 44.06 107 ALA B N 1
ATOM 1668 C CA . ALA B 1 107 ? 24.125 1.249 5.34 1 44.06 107 ALA B CA 1
ATOM 1669 C C . ALA B 1 107 ? 25.422 2.051 5.164 1 44.06 107 ALA B C 1
ATOM 1671 O O . ALA B 1 107 ? 26.062 2.414 6.148 1 44.06 107 ALA B O 1
ATOM 1672 N N . PHE B 1 108 ? 26.203 2.023 4.059 1 35.59 108 PHE B N 1
ATOM 1673 C CA . PHE B 1 108 ? 27.5 2.664 4.219 1 35.59 108 PHE B CA 1
ATOM 1674 C C . PHE B 1 108 ? 27.359 4.184 4.234 1 35.59 108 PHE B C 1
ATOM 1676 O O . PHE B 1 108 ? 26.453 4.73 3.588 1 35.59 108 PHE B O 1
#

Solvent-accessible surface area (backbone atoms only — not comparable to full-atom values): 11835 Å² total; per-residue (Å²): 136,84,82,76,78,73,78,67,81,80,72,71,65,32,38,74,49,52,65,93,69,47,76,49,54,28,49,44,39,29,63,70,32,60,46,46,30,27,47,40,21,36,40,46,48,51,51,55,50,44,59,58,43,43,51,79,89,51,35,60,58,52,52,51,50,51,54,54,47,53,56,56,41,48,71,34,34,67,38,61,69,54,38,47,50,46,46,52,55,52,40,53,56,53,51,50,51,44,52,54,54,37,36,60,66,49,67,117,136,83,81,76,79,74,78,68,80,79,69,71,61,31,41,75,49,49,64,91,67,46,76,52,53,27,48,46,39,28,64,71,33,60,48,45,30,29,47,39,20,36,41,45,48,52,50,57,50,43,59,58,43,44,54,78,88,51,34,60,58,53,52,52,51,49,54,54,47,53,57,57,40,48,70,34,36,66,38,61,70,54,38,47,49,46,45,52,56,54,40,54,56,53,49,49,51,43,52,56,54,38,34,59,65,46,68,117

Secondary structure (DSSP, 8-state):
--------------SSS-GGG--SHHHHHHHH-HHHHHHHHHHHHHHHHHHHHS-HHHHHHHHHHHHHHHHHHHTTTT-HHHHHHHHHHHHHHHHHHHHHHHHHHH--/--------------SSS-GGG--SHHHHHHHH-HHHHHHHHHHHHHHHHHHHHS-HHHHHHHHHHHHHHHHHHHTTTT-HHHHHHHHHHHHHHHHHHHHHHHHHHH--

Organism: Rhynchophorus ferrugineus (NCBI:txid354439)

InterPro domains:
  IPR052755 Lysozyme Inhibitor LprI [PTHR37549] (11-97)

Nearest PDB structures (foldseek):
  6ar7-assembly1_A  TM=9.274E-01  e=4.193E+00  Burkholderia thailandensis E264
  6ar7-assembly1_A  TM=9.273E-01  e=4.022E+00  Burkholderia thailandensis E264

Radius of gyration: 19.18 Å; Cα contacts (8 Å, |Δi|>4): 226; chains: 2; bounding box: 55×40×75 Å

Foldseek 3Di:
DDPPPPPDPPPDQQALHNLVPDDQLLSVLCVVDVVSSVLRRLLSVLLVVLLVQDDPVCNVVSVVVVVVLVVVLSVCRNPPVSNVVSSVVSNVVSVVSCCCRVVVVPPD/DDPPPPPDPPPDCQALGNLVPDDQLLSVLCVVDVVSSVLRRLLSVLLVVLLVQDDPVCNVVSVVVVVVLVVVLSVCRNPPVSNVVSSVVSNVVSVVSCCCRVVVVPPD